Protein AF-A0A538HBT7-F1 (afdb_monomer)

Secondary structure (DSSP, 8-state):
-EEEEE-SSEEEEEEE-SS-EEEEEEEPTT-S---S---------------------S----------------------S--S----S-SHHHHHHHHHHHHHHHTTS--S--HHHHHHHHHTHHHHHHHHHHHHHT-PPPEEE-S---GGGEEEETTEEEE--GGG-EEE-TTTTHHHHHHHHHHTT--HHHHHHHHHHTTTTTS-HHHHHHHHHHHHHHHHHHHHHHHHHHHHHS-HHHHHHHHTHHHHHHHHHHHHHHH-

Mean predicted aligned error: 13.1 Å

pLDDT: mean 71.71, std 25.52, range [21.47, 97.94]

Foldseek 3Di:
DDFPDDDQQWTWDWDDDPVATFIFIDGDPQSADDDPDPDDDDPPDGDRPPDGDDDDDPDDDDDDDDDDQDDDDDDPDPDDDPDDDPDDPDCVVVVVVVVVVLVVVLLVDDLVDDPVLSVLLVVLVVLLVVLVVVLVVLVAAWDWAQLQPACVQWDDDPNDIDGDDSRLIDTGGLLLNVQRVQVNCVVVVHDSVSVLVSSCVVVCVPDNPVSVVVSNLSSNLNSLVVSLSSLVSNLVSGDPVNCVVVSVVNNVSSVVSSVSSVVD

Structure (mmCIF, N/CA/C/O backbone):
data_AF-A0A538HBT7-F1
#
_entry.id   AF-A0A538HBT7-F1
#
loop_
_atom_site.group_PDB
_atom_site.id
_atom_site.type_symbol
_atom_site.label_atom_id
_atom_site.label_alt_id
_atom_site.label_comp_id
_atom_site.label_asym_id
_atom_site.label_entity_id
_atom_site.label_seq_id
_atom_site.pdbx_PDB_ins_code
_atom_site.Cartn_x
_atom_site.Cartn_y
_atom_site.Cartn_z
_atom_site.occupancy
_atom_site.B_iso_or_equiv
_atom_site.auth_seq_id
_atom_site.auth_comp_id
_atom_site.auth_asym_id
_atom_site.auth_atom_id
_atom_site.pdbx_PDB_model_num
ATOM 1 N N . MET A 1 1 ? -32.073 -13.086 -11.370 1.00 80.69 1 MET A N 1
ATOM 2 C CA . MET A 1 1 ? -30.637 -12.840 -11.099 1.00 80.69 1 MET A CA 1
ATOM 3 C C . MET A 1 1 ? -30.079 -12.014 -12.245 1.00 80.69 1 MET A C 1
ATOM 5 O O . MET A 1 1 ? -30.335 -12.369 -13.385 1.00 80.69 1 MET A O 1
ATOM 9 N N . GLU A 1 2 ? -29.362 -10.933 -11.954 1.00 88.56 2 GLU A N 1
ATOM 10 C CA . GLU A 1 2 ? -28.861 -9.959 -12.937 1.00 88.56 2 GLU A CA 1
ATOM 11 C C . GLU A 1 2 ? -27.346 -9.770 -12.780 1.00 88.56 2 GLU A C 1
ATOM 13 O O . GLU A 1 2 ? -26.840 -9.758 -11.657 1.00 88.56 2 GLU A O 1
ATOM 18 N N . VAL A 1 3 ? -26.612 -9.600 -13.883 1.00 86.44 3 VAL A N 1
ATOM 19 C CA . VAL A 1 3 ? -25.198 -9.199 -13.842 1.00 86.44 3 VAL A CA 1
ATOM 20 C C . VAL A 1 3 ? -25.118 -7.678 -13.752 1.00 86.44 3 VAL A C 1
ATOM 22 O O . VAL A 1 3 ? -25.415 -6.991 -14.719 1.00 86.44 3 VAL A O 1
ATOM 25 N N . VAL A 1 4 ? -24.686 -7.153 -12.605 1.00 85.44 4 VAL A N 1
ATOM 26 C CA . VAL A 1 4 ? -24.583 -5.695 -12.375 1.00 85.44 4 VAL A CA 1
ATOM 27 C C . VAL A 1 4 ? -23.159 -5.163 -12.533 1.00 85.44 4 VAL A C 1
ATOM 29 O O . VAL A 1 4 ? -22.942 -3.959 -12.643 1.00 85.44 4 VAL A O 1
ATOM 32 N N . HIS A 1 5 ? -22.171 -6.057 -12.531 1.00 79.62 5 HIS A N 1
ATOM 33 C CA . HIS A 1 5 ? -20.781 -5.726 -12.816 1.00 79.62 5 HIS A CA 1
ATOM 34 C C . HIS A 1 5 ? -20.105 -6.929 -13.466 1.00 79.62 5 HIS A C 1
ATOM 36 O O . HIS A 1 5 ? -20.145 -8.024 -12.905 1.00 79.62 5 HIS A O 1
ATOM 42 N N . ASP A 1 6 ? -19.462 -6.739 -14.614 1.00 82.56 6 ASP A N 1
ATOM 43 C CA . ASP A 1 6 ? -18.668 -7.781 -15.263 1.00 82.56 6 ASP A CA 1
ATOM 44 C C . ASP A 1 6 ? -17.280 -7.231 -15.575 1.00 82.56 6 ASP A C 1
ATOM 46 O O . ASP A 1 6 ? -17.121 -6.229 -16.273 1.00 82.56 6 ASP A O 1
ATOM 50 N N . ARG A 1 7 ? -16.270 -7.868 -14.990 1.00 78.19 7 ARG A N 1
ATOM 51 C CA . ARG A 1 7 ? -14.858 -7.568 -15.190 1.00 78.19 7 ARG A CA 1
ATOM 52 C C . ARG A 1 7 ? -14.133 -8.826 -15.654 1.00 78.19 7 ARG A C 1
ATOM 54 O O . ARG A 1 7 ? -14.558 -9.944 -15.344 1.00 78.19 7 ARG A O 1
ATOM 61 N N . PRO A 1 8 ? -12.977 -8.663 -16.306 1.00 71.44 8 PRO A N 1
ATOM 62 C CA . PRO A 1 8 ? -12.169 -9.792 -16.753 1.00 71.44 8 PRO A CA 1
ATOM 63 C C . PRO A 1 8 ? -11.734 -10.747 -15.627 1.00 71.44 8 PRO A C 1
ATOM 65 O O . PRO A 1 8 ? -11.550 -11.932 -15.877 1.00 71.44 8 PRO A O 1
ATOM 68 N N . TRP A 1 9 ? -11.630 -10.274 -14.379 1.00 70.81 9 TRP A N 1
ATOM 69 C CA . TRP A 1 9 ? -11.251 -11.081 -13.205 1.00 70.81 9 TRP A CA 1
ATOM 70 C C . TRP A 1 9 ? -12.415 -11.427 -12.263 1.00 70.81 9 TRP A C 1
ATOM 72 O O . TRP A 1 9 ? -12.276 -12.309 -11.411 1.00 70.81 9 TRP A O 1
ATOM 82 N N . SER A 1 10 ? -13.571 -10.763 -12.372 1.00 76.12 10 SER A N 1
ATOM 83 C CA . SER A 1 10 ? -14.698 -11.004 -11.461 1.00 76.12 10 SER A CA 1
ATOM 84 C C . SER A 1 10 ? -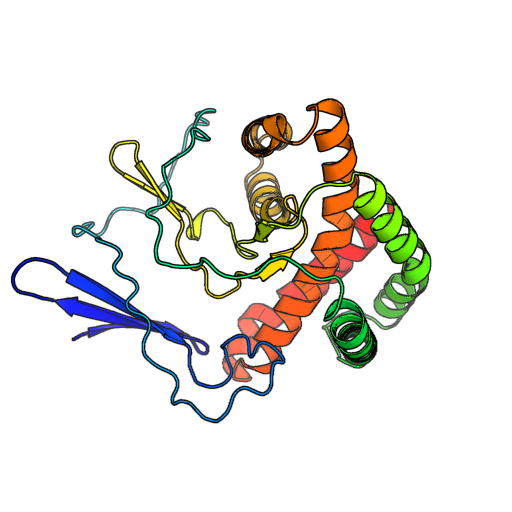16.041 -10.563 -12.028 1.00 76.12 10 SER A C 1
ATOM 86 O O . SER A 1 10 ? -16.110 -9.675 -12.869 1.00 76.12 10 SER A O 1
ATOM 88 N N . ARG A 1 11 ? -17.122 -11.152 -11.523 1.00 82.25 11 ARG A N 1
ATOM 89 C CA . ARG A 1 11 ? -18.495 -10.760 -11.841 1.00 82.25 11 ARG A CA 1
ATOM 90 C C . ARG A 1 11 ? -19.272 -10.520 -10.556 1.00 82.25 11 ARG A C 1
ATOM 92 O O . ARG A 1 11 ? -19.123 -11.285 -9.605 1.00 82.25 11 ARG A O 1
ATOM 99 N N . VAL A 1 12 ? -20.111 -9.490 -10.530 1.00 80.00 12 VAL A N 1
ATOM 100 C CA . VAL A 1 12 ? -21.065 -9.238 -9.446 1.00 80.00 12 VAL A CA 1
ATOM 101 C C . VAL A 1 12 ? -22.474 -9.491 -9.957 1.00 80.00 12 VAL A C 1
ATOM 103 O O . VAL A 1 12 ? -22.914 -8.905 -10.947 1.00 80.00 12 VAL A O 1
ATOM 106 N N . LEU A 1 13 ? -23.169 -10.377 -9.257 1.00 80.56 13 LEU A N 1
ATOM 107 C CA . LEU A 1 13 ? -24.548 -10.754 -9.511 1.00 80.56 13 LEU A CA 1
ATOM 108 C C . LEU A 1 13 ? -25.437 -10.092 -8.465 1.00 80.56 13 LEU A C 1
ATOM 110 O O . LEU A 1 13 ? -25.124 -10.168 -7.279 1.00 80.56 13 LEU A O 1
ATOM 114 N N . ARG A 1 14 ? -26.547 -9.494 -8.892 1.00 82.62 14 ARG A N 1
ATOM 115 C CA . ARG A 1 14 ? -27.654 -9.117 -8.013 1.00 82.62 14 ARG A CA 1
ATOM 116 C C . ARG A 1 14 ? -28.711 -10.215 -8.041 1.00 82.62 14 ARG A C 1
ATOM 118 O O . ARG A 1 14 ? -29.177 -10.631 -9.106 1.00 82.62 14 ARG A O 1
ATOM 125 N N . ILE A 1 15 ? -29.093 -10.685 -6.867 1.00 86.19 15 ILE A N 1
ATOM 126 C CA . ILE A 1 15 ? -30.138 -11.675 -6.648 1.00 86.19 15 ILE A CA 1
ATOM 127 C C . ILE A 1 15 ? -31.202 -10.992 -5.801 1.00 86.19 15 ILE A C 1
ATOM 129 O O . ILE A 1 15 ? -31.028 -10.832 -4.597 1.00 86.19 15 ILE A O 1
ATOM 133 N N . SER A 1 16 ? -32.284 -10.567 -6.442 1.00 86.75 16 SER A N 1
ATOM 134 C CA . SER A 1 16 ? -33.442 -10.026 -5.739 1.00 86.75 16 SER A CA 1
ATOM 135 C C . SER A 1 16 ? -34.175 -11.156 -5.023 1.00 86.75 16 SER A C 1
ATOM 137 O O . SER A 1 16 ? -34.472 -12.188 -5.628 1.00 86.75 16 SER A O 1
ATOM 139 N N . THR A 1 17 ? -34.416 -10.971 -3.730 1.00 85.00 17 THR A N 1
ATOM 140 C CA . THR A 1 17 ? -35.221 -11.858 -2.883 1.00 85.00 17 THR A CA 1
ATOM 141 C C . THR A 1 17 ? -36.482 -11.118 -2.435 1.00 85.00 17 THR A C 1
ATOM 143 O O . THR A 1 17 ? -36.624 -9.928 -2.708 1.00 85.00 17 THR A O 1
ATOM 146 N N . ALA A 1 18 ? -37.401 -11.803 -1.749 1.00 82.50 18 ALA A N 1
ATOM 147 C CA . ALA A 1 18 ? -38.616 -11.172 -1.228 1.00 82.50 18 ALA A CA 1
ATOM 148 C C . ALA A 1 18 ? -38.330 -10.068 -0.188 1.00 82.50 18 ALA A C 1
ATOM 150 O O . ALA A 1 18 ? -39.127 -9.148 -0.044 1.00 82.50 18 ALA A O 1
ATOM 151 N N . GLU A 1 19 ? -37.200 -10.151 0.522 1.00 82.44 19 GLU A N 1
ATOM 152 C CA . GLU A 1 19 ? -36.849 -9.218 1.601 1.00 82.44 19 GLU A CA 1
ATOM 153 C C . GLU A 1 19 ? -35.811 -8.172 1.175 1.00 82.44 19 GLU A C 1
ATOM 155 O O . GLU A 1 19 ? -35.878 -7.017 1.593 1.00 82.44 19 GLU A O 1
ATOM 160 N N . GLU A 1 20 ? -34.823 -8.569 0.366 1.00 77.38 20 GLU A N 1
ATOM 161 C CA . GLU A 1 20 ? -33.731 -7.686 -0.049 1.00 77.38 20 GLU A CA 1
ATOM 162 C C . GLU A 1 20 ? -33.022 -8.127 -1.339 1.00 77.38 20 GLU A C 1
ATOM 164 O O . GLU A 1 20 ? -33.138 -9.264 -1.800 1.00 77.38 20 GLU A O 1
ATOM 169 N N . ASP A 1 21 ? -32.223 -7.224 -1.904 1.00 73.69 21 ASP A N 1
ATOM 170 C CA . ASP A 1 21 ? -31.259 -7.560 -2.948 1.00 73.69 21 ASP A CA 1
ATOM 171 C C . ASP A 1 21 ? -29.966 -8.105 -2.318 1.00 73.69 21 ASP A C 1
ATOM 173 O O . ASP A 1 21 ? -29.269 -7.414 -1.568 1.00 73.69 21 ASP A O 1
ATOM 177 N N . LEU A 1 22 ? -29.598 -9.335 -2.675 1.00 76.75 22 LEU A N 1
ATOM 178 C CA . LEU A 1 22 ? -28.304 -9.930 -2.351 1.00 76.75 22 LEU A CA 1
ATOM 179 C C . LEU A 1 22 ? -27.316 -9.705 -3.494 1.00 76.75 22 LEU A C 1
ATOM 181 O O . LEU A 1 22 ? -27.665 -9.816 -4.668 1.00 76.75 22 LEU A O 1
ATOM 185 N N . TYR A 1 23 ? -26.054 -9.447 -3.155 1.00 73.69 23 TYR A N 1
ATOM 186 C CA . TYR A 1 23 ? -24.988 -9.270 -4.138 1.00 73.69 23 TYR A CA 1
ATOM 187 C C . TYR A 1 23 ? -23.911 -10.336 -3.955 1.00 73.69 23 TYR A C 1
ATOM 189 O O . TYR A 1 23 ? -23.294 -10.436 -2.896 1.00 73.69 23 TYR A O 1
ATOM 197 N N . LEU A 1 24 ? -23.654 -11.119 -5.001 1.00 76.75 24 LEU A N 1
ATOM 198 C CA . LEU A 1 24 ? -22.617 -12.146 -5.010 1.00 76.75 24 LEU A CA 1
ATOM 199 C C . LEU A 1 24 ? -21.483 -11.726 -5.945 1.00 76.75 24 LEU A C 1
ATOM 201 O O . LEU A 1 24 ? -21.700 -11.579 -7.146 1.00 76.75 24 LEU A O 1
ATOM 205 N N . LYS A 1 25 ? -20.265 -11.586 -5.413 1.00 76.25 25 LYS A N 1
ATOM 206 C CA . LYS A 1 25 ? -19.051 -11.445 -6.226 1.00 76.25 25 LYS A CA 1
ATOM 207 C C . LYS A 1 25 ? -18.442 -12.825 -6.464 1.00 76.25 25 LYS A C 1
ATOM 209 O O . LYS A 1 25 ? -18.043 -13.500 -5.519 1.00 76.25 25 LYS A O 1
ATOM 214 N N . ALA A 1 26 ? -18.353 -13.231 -7.722 1.00 75.00 26 ALA A N 1
ATOM 215 C CA . ALA A 1 26 ? -17.664 -14.440 -8.145 1.00 75.00 26 ALA A CA 1
ATOM 216 C C . ALA A 1 26 ? -16.336 -14.064 -8.810 1.00 75.00 26 ALA A C 1
ATOM 218 O O . ALA A 1 26 ? -16.313 -13.321 -9.793 1.00 75.00 26 ALA A O 1
ATOM 219 N N . MET A 1 27 ? -15.228 -14.587 -8.283 1.00 73.19 27 MET A N 1
ATOM 220 C CA . MET A 1 27 ? -13.928 -14.498 -8.950 1.00 73.19 27 MET A CA 1
ATOM 221 C C . MET A 1 27 ? -13.890 -15.510 -10.093 1.00 73.19 27 MET A C 1
ATOM 223 O O . MET A 1 27 ? -14.284 -16.665 -9.909 1.00 73.19 27 MET A O 1
ATOM 227 N N . ARG A 1 28 ? -13.416 -15.097 -11.271 1.00 71.19 28 ARG A N 1
ATOM 228 C CA . ARG A 1 28 ? -13.208 -16.039 -12.377 1.00 71.19 28 ARG A CA 1
ATOM 229 C C . ARG A 1 28 ? -12.058 -16.993 -12.028 1.00 71.19 28 ARG A C 1
ATOM 231 O O . ARG A 1 28 ? -11.156 -16.646 -11.260 1.00 71.19 28 ARG A O 1
ATOM 238 N N . ALA A 1 29 ? -12.117 -18.227 -12.533 1.00 57.59 29 ALA A N 1
ATOM 239 C CA . ALA A 1 29 ? -11.121 -19.253 -12.226 1.00 57.59 29 ALA A CA 1
ATOM 2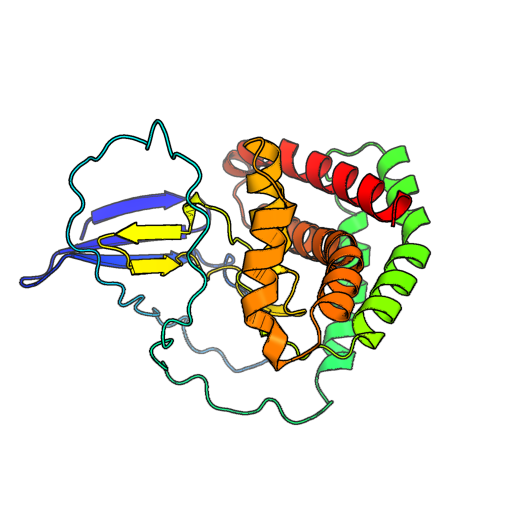40 C C . ALA A 1 29 ? -9.703 -18.747 -12.557 1.00 57.59 29 ALA A C 1
ATOM 242 O O . ALA A 1 29 ? -9.462 -18.272 -13.658 1.00 57.59 29 ALA A O 1
ATOM 243 N N . GLY A 1 30 ? -8.783 -18.828 -11.589 1.00 53.62 30 GLY A N 1
ATOM 244 C CA . GLY A 1 30 ? -7.414 -18.303 -11.713 1.00 53.62 30 GLY A CA 1
ATOM 245 C C . GLY A 1 30 ? -7.176 -16.979 -10.979 1.00 53.62 30 GLY A C 1
ATOM 246 O O . GLY A 1 30 ? -6.106 -16.810 -10.414 1.00 53.62 30 GLY A O 1
ATOM 247 N N . ALA A 1 31 ? -8.189 -16.116 -10.840 1.00 48.62 31 ALA A N 1
ATOM 248 C CA . ALA A 1 31 ? -8.054 -14.806 -10.186 1.00 48.62 31 ALA A CA 1
ATOM 249 C C . ALA A 1 31 ? -8.047 -14.853 -8.640 1.00 48.62 31 ALA A C 1
ATOM 251 O O . ALA A 1 31 ? -7.918 -13.824 -7.984 1.00 48.62 31 ALA A O 1
ATOM 252 N N . GLY A 1 32 ? -8.229 -16.033 -8.035 1.00 46.19 32 GLY A N 1
ATOM 253 C CA . GLY A 1 32 ? -8.211 -16.215 -6.581 1.00 46.19 32 GLY A CA 1
ATOM 254 C C . GLY A 1 32 ? -6.828 -16.596 -6.046 1.00 46.19 32 GLY A C 1
ATOM 255 O O . GLY A 1 32 ? -6.148 -17.451 -6.617 1.00 46.19 32 GLY A O 1
ATOM 256 N N . LEU A 1 33 ? -6.444 -16.034 -4.895 1.00 39.06 33 LEU A N 1
ATOM 257 C CA . LEU A 1 33 ? -5.250 -16.428 -4.140 1.00 39.06 33 LEU A CA 1
ATOM 258 C C . LEU A 1 33 ? -5.292 -17.931 -3.799 1.00 39.06 33 LEU A C 1
ATOM 260 O O . LEU A 1 33 ? -5.960 -18.361 -2.857 1.00 39.06 33 LEU A O 1
ATOM 264 N N . ARG A 1 34 ? -4.530 -18.762 -4.523 1.00 36.88 34 ARG A N 1
ATOM 265 C CA . ARG A 1 34 ? -4.214 -20.121 -4.062 1.00 36.88 34 ARG A CA 1
ATOM 266 C C . ARG A 1 34 ? -3.157 -20.015 -2.967 1.00 36.88 34 ARG A C 1
ATOM 268 O O . ARG A 1 34 ? -1.965 -19.895 -3.244 1.00 36.88 34 ARG A O 1
ATOM 275 N N . GLY A 1 35 ? -3.592 -20.063 -1.710 1.00 29.67 35 GLY A N 1
ATOM 276 C CA . GLY A 1 35 ? -2.690 -20.316 -0.590 1.00 29.67 35 GLY A CA 1
ATOM 277 C C . GLY A 1 35 ? -1.932 -21.620 -0.846 1.00 29.67 35 GLY A C 1
ATOM 278 O O . GLY A 1 35 ? -2.551 -22.655 -1.084 1.00 29.67 35 GLY A O 1
ATOM 279 N N . GLY A 1 36 ? -0.598 -21.568 -0.840 1.00 25.03 36 GLY A N 1
ATOM 280 C CA . GLY A 1 36 ? 0.304 -22.694 -1.110 1.00 25.03 36 GLY A CA 1
ATOM 281 C C . GLY A 1 36 ? 0.312 -23.771 -0.019 1.00 25.03 36 GLY A C 1
ATOM 282 O O . GLY A 1 36 ? 1.373 -24.164 0.452 1.00 25.03 36 GLY A O 1
ATOM 283 N N . GLY A 1 37 ? -0.859 -24.241 0.399 1.00 25.44 37 GLY A N 1
ATOM 284 C CA . GLY A 1 37 ? -1.027 -25.485 1.130 1.00 25.44 37 GLY A CA 1
ATOM 285 C C . GLY A 1 37 ? -1.691 -26.490 0.203 1.00 25.44 37 GLY A C 1
ATOM 286 O O . GLY A 1 37 ? -2.815 -26.263 -0.240 1.00 25.44 37 GLY A O 1
ATOM 287 N N . ARG A 1 38 ? -1.025 -27.615 -0.084 1.00 31.61 38 ARG A N 1
ATOM 288 C CA . ARG A 1 38 ? -1.707 -28.796 -0.626 1.00 31.61 38 ARG A CA 1
ATOM 289 C C . ARG A 1 38 ? -2.772 -29.220 0.393 1.00 31.61 38 ARG A C 1
ATOM 291 O O . ARG A 1 38 ? -2.487 -29.947 1.336 1.00 31.61 38 ARG A O 1
ATOM 298 N N . ARG A 1 39 ? -4.000 -28.741 0.222 1.00 34.69 39 ARG A N 1
ATOM 299 C CA . ARG A 1 39 ? -5.208 -29.388 0.732 1.00 34.69 39 ARG A CA 1
ATOM 300 C C . ARG A 1 39 ? -5.991 -29.845 -0.485 1.00 34.69 39 ARG A C 1
ATOM 302 O O . ARG A 1 39 ? -6.133 -29.089 -1.443 1.00 34.69 39 ARG A O 1
ATOM 309 N N . GLY A 1 40 ? -6.373 -31.120 -0.458 1.00 28.05 40 GLY A N 1
ATOM 310 C CA . GLY A 1 40 ? -6.958 -31.848 -1.577 1.00 28.05 40 GLY A CA 1
ATOM 311 C C . GLY A 1 40 ? -8.081 -31.088 -2.270 1.00 28.05 40 GLY A C 1
ATOM 312 O O . GLY A 1 40 ? -8.746 -30.249 -1.662 1.00 28.05 40 GLY A O 1
ATOM 313 N N . ARG A 1 41 ? -8.260 -31.406 -3.556 1.00 30.91 41 ARG A N 1
ATOM 314 C CA . ARG A 1 41 ? -9.333 -30.921 -4.429 1.00 30.91 41 ARG A CA 1
ATOM 315 C C . ARG A 1 41 ? -10.668 -30.893 -3.670 1.00 30.91 41 ARG A C 1
ATOM 317 O O . ARG A 1 41 ? -11.373 -31.890 -3.598 1.00 30.91 41 ARG A O 1
ATOM 324 N N . ARG A 1 42 ? -11.028 -29.739 -3.116 1.00 31.09 42 ARG A N 1
ATOM 325 C CA . ARG A 1 42 ? -12.406 -29.399 -2.772 1.00 31.09 42 ARG A CA 1
ATOM 326 C C . ARG A 1 42 ? -12.812 -28.316 -3.754 1.00 31.09 42 ARG A C 1
ATOM 328 O O . ARG A 1 42 ? -12.071 -27.353 -3.948 1.00 31.09 42 ARG A O 1
ATOM 335 N N . ARG A 1 43 ? -13.934 -28.551 -4.440 1.00 28.33 43 ARG A N 1
ATOM 336 C CA . ARG A 1 43 ? -14.558 -27.607 -5.372 1.00 28.33 43 ARG A CA 1
ATOM 337 C C . ARG A 1 43 ? -14.555 -26.212 -4.743 1.00 28.33 43 ARG A C 1
ATOM 339 O O . ARG A 1 43 ? -14.813 -26.093 -3.546 1.00 28.33 43 ARG A O 1
ATOM 346 N N . ALA A 1 44 ? -14.234 -25.190 -5.536 1.00 31.83 44 ALA A N 1
ATOM 347 C CA . ALA A 1 44 ? -14.343 -23.797 -5.125 1.00 31.83 44 ALA A CA 1
ATOM 348 C C . ALA A 1 44 ? -15.790 -23.539 -4.675 1.00 31.83 44 ALA A C 1
ATOM 350 O O . ALA A 1 44 ? -16.694 -23.445 -5.499 1.00 31.83 44 ALA A O 1
ATOM 351 N N . GLY A 1 45 ? -16.021 -23.541 -3.364 1.00 26.62 45 GLY A N 1
ATOM 352 C CA . GLY A 1 45 ? -17.320 -23.236 -2.784 1.00 26.62 45 GLY A CA 1
ATOM 353 C C . GLY A 1 45 ? -17.566 -21.736 -2.872 1.00 26.62 45 GLY A C 1
ATOM 354 O O . GLY A 1 45 ? -16.689 -20.949 -2.518 1.00 26.62 45 GLY A O 1
ATOM 355 N N . MET A 1 46 ? -18.749 -21.355 -3.353 1.00 29.36 46 MET A N 1
ATOM 356 C CA . MET A 1 46 ? -19.260 -19.985 -3.299 1.00 29.36 46 MET A CA 1
ATOM 357 C C . MET A 1 46 ? -19.195 -19.476 -1.856 1.00 29.36 46 MET A C 1
ATOM 359 O O . MET A 1 46 ? -19.790 -20.072 -0.961 1.00 29.36 46 MET A O 1
ATOM 363 N N . ALA A 1 47 ? -18.478 -18.378 -1.626 1.00 30.44 47 ALA A N 1
ATOM 364 C CA . ALA A 1 47 ? -18.558 -17.657 -0.365 1.00 30.44 47 ALA A CA 1
ATOM 365 C C . ALA A 1 47 ? -19.698 -16.631 -0.481 1.00 30.44 47 ALA A C 1
ATOM 367 O O . ALA A 1 47 ? -19.597 -15.723 -1.311 1.00 30.44 47 ALA A O 1
ATOM 368 N N . PRO A 1 48 ? -20.788 -16.743 0.298 1.00 25.38 48 PRO A N 1
ATOM 369 C CA . PRO A 1 48 ? -21.785 -15.689 0.352 1.00 25.38 48 PRO A CA 1
ATOM 370 C C . PRO A 1 48 ? -21.152 -14.462 1.014 1.00 25.38 48 PRO A C 1
ATOM 372 O O . PRO A 1 48 ? -20.837 -14.469 2.204 1.00 25.38 48 PRO A O 1
ATOM 375 N N . ALA A 1 49 ? -20.967 -13.389 0.249 1.00 36.00 49 ALA A N 1
ATOM 376 C CA . ALA A 1 49 ? -20.786 -12.068 0.827 1.00 36.00 49 ALA A CA 1
ATOM 377 C C . ALA A 1 49 ? -22.171 -11.585 1.280 1.00 36.00 49 ALA A C 1
ATOM 379 O O . ALA A 1 49 ? -22.881 -10.920 0.534 1.00 36.00 49 ALA A O 1
ATOM 380 N N . ALA A 1 50 ? -22.593 -11.964 2.489 1.00 27.34 50 ALA A N 1
ATOM 381 C CA . ALA A 1 50 ? -23.801 -11.420 3.106 1.00 27.34 50 ALA A CA 1
ATOM 382 C C . ALA A 1 50 ? -23.541 -9.960 3.523 1.00 27.34 50 ALA A C 1
ATOM 384 O O . ALA A 1 50 ? -23.277 -9.653 4.684 1.00 27.34 50 ALA A O 1
ATOM 385 N N . GLY A 1 51 ? -23.534 -9.062 2.542 1.00 33.09 51 GLY A N 1
ATOM 386 C CA . GLY A 1 51 ? -23.542 -7.623 2.743 1.00 33.09 51 GLY A CA 1
ATOM 387 C C . GLY A 1 51 ? -24.917 -7.092 2.375 1.00 33.09 51 GLY A C 1
ATOM 388 O O . GLY A 1 51 ? -25.264 -7.077 1.198 1.00 33.09 51 GLY A O 1
ATOM 389 N N . ARG A 1 52 ? -25.686 -6.638 3.370 1.00 28.00 52 ARG A N 1
ATOM 390 C CA . ARG A 1 52 ? -26.925 -5.895 3.128 1.00 28.00 52 ARG A CA 1
ATOM 391 C C . ARG A 1 52 ? -26.582 -4.610 2.381 1.00 28.00 52 ARG A C 1
ATOM 393 O O . ARG A 1 52 ? -25.978 -3.705 2.957 1.00 28.00 52 ARG A O 1
ATOM 400 N N . ARG A 1 53 ? -26.967 -4.510 1.111 1.00 35.66 53 ARG A N 1
ATOM 401 C CA . ARG A 1 53 ? -27.147 -3.218 0.445 1.00 35.66 53 ARG A CA 1
ATOM 402 C C . ARG A 1 53 ? -28.640 -2.983 0.359 1.00 35.66 53 ARG A C 1
ATOM 404 O O . ARG A 1 53 ? -29.311 -3.542 -0.493 1.00 35.66 53 ARG A O 1
ATOM 411 N N . HIS A 1 54 ? -29.155 -2.146 1.250 1.00 30.00 54 HIS A N 1
ATOM 412 C CA . HIS A 1 54 ? -30.452 -1.529 1.012 1.00 30.00 54 HIS A CA 1
ATOM 413 C C . HIS A 1 54 ? -30.246 -0.552 -0.143 1.00 30.00 54 HIS A C 1
ATOM 415 O O . HIS A 1 54 ? -29.381 0.327 -0.054 1.00 30.00 54 HIS A O 1
ATOM 421 N N . SER A 1 55 ? -30.963 -0.812 -1.234 1.00 25.41 55 SER A N 1
ATOM 422 C CA . SER A 1 55 ? -31.092 -0.019 -2.456 1.00 25.41 55 SER A CA 1
ATOM 423 C C . SER A 1 55 ? -30.595 1.422 -2.292 1.00 25.41 55 SER A C 1
ATOM 425 O O . SER A 1 55 ? -31.164 2.228 -1.557 1.00 25.41 55 SER A O 1
ATOM 427 N N . ALA A 1 56 ? -29.489 1.744 -2.964 1.00 26.88 56 ALA A N 1
ATOM 428 C CA . ALA A 1 56 ? -29.140 3.130 -3.235 1.00 26.88 56 ALA A CA 1
ATOM 429 C C . ALA A 1 56 ? -29.790 3.483 -4.581 1.00 26.88 56 ALA A C 1
ATOM 431 O O . ALA A 1 56 ? -29.502 2.796 -5.568 1.00 26.88 56 ALA A O 1
ATOM 432 N N . PRO A 1 57 ? -30.658 4.508 -4.661 1.00 26.00 57 PRO A N 1
ATOM 433 C CA . PRO A 1 57 ? -31.057 5.037 -5.956 1.00 26.00 57 PRO A CA 1
ATOM 434 C C . PRO A 1 57 ? -29.803 5.577 -6.650 1.00 26.00 57 PRO A C 1
ATOM 436 O O . PRO A 1 57 ? -28.812 5.885 -5.985 1.00 26.00 57 PRO A O 1
ATOM 439 N N . ARG A 1 58 ? -29.836 5.674 -7.984 1.00 32.84 58 ARG A N 1
ATOM 440 C CA . ARG A 1 58 ? -28.794 6.305 -8.811 1.00 32.84 58 ARG A CA 1
ATOM 441 C C . ARG A 1 58 ? -28.435 7.683 -8.228 1.00 32.84 58 ARG A C 1
ATOM 443 O O . ARG A 1 58 ? -29.084 8.680 -8.518 1.00 32.84 58 ARG A O 1
ATOM 450 N N . GLY A 1 59 ? -27.434 7.715 -7.356 1.00 25.30 59 GLY A N 1
ATOM 451 C CA . GLY A 1 59 ? -27.010 8.880 -6.594 1.00 25.30 59 GLY A CA 1
ATOM 452 C C . GLY A 1 59 ? -25.685 9.364 -7.147 1.00 25.30 59 GLY A C 1
ATOM 453 O O . GLY A 1 59 ? -24.744 8.586 -7.283 1.00 25.30 59 GLY A O 1
ATOM 454 N N . ARG A 1 60 ? -25.662 10.638 -7.528 1.00 24.81 60 ARG A N 1
ATOM 455 C CA . ARG A 1 60 ? -24.559 11.362 -8.164 1.00 24.81 60 ARG A CA 1
ATOM 456 C C . ARG A 1 60 ? -23.195 10.983 -7.574 1.00 24.81 60 ARG A C 1
ATOM 458 O O . ARG A 1 60 ? -23.050 10.892 -6.356 1.00 24.81 60 ARG A O 1
ATOM 465 N N . ARG A 1 61 ? -22.185 10.840 -8.450 1.00 31.28 61 ARG A N 1
ATOM 466 C CA . ARG A 1 61 ? -20.765 10.939 -8.067 1.00 31.28 61 ARG A CA 1
ATOM 467 C C . ARG A 1 61 ? -20.649 12.120 -7.106 1.00 31.28 61 ARG A C 1
ATOM 469 O O . ARG A 1 61 ? -21.080 13.213 -7.469 1.00 31.28 61 ARG A O 1
ATOM 476 N N . ALA A 1 62 ? -20.150 11.888 -5.896 1.00 31.53 62 ALA A N 1
ATOM 477 C CA . ALA A 1 62 ? -20.014 12.931 -4.893 1.00 31.53 62 ALA A CA 1
ATOM 478 C C . ALA A 1 62 ? -19.014 13.986 -5.391 1.00 31.53 62 ALA A C 1
ATOM 480 O O . ALA A 1 62 ? -17.808 13.881 -5.185 1.00 31.53 62 ALA A O 1
ATOM 481 N N . GLY A 1 63 ? -19.539 14.996 -6.081 1.00 27.48 63 GLY A N 1
ATOM 482 C CA . GLY A 1 63 ? -18.969 16.326 -6.073 1.00 27.48 63 GLY A CA 1
ATOM 483 C C . GLY A 1 63 ? -19.044 16.849 -4.643 1.00 27.48 63 GLY A C 1
ATOM 484 O O . GLY A 1 63 ? -20.087 16.761 -4.001 1.00 27.48 63 GLY A O 1
ATOM 485 N N . HIS A 1 64 ? -17.907 17.350 -4.170 1.00 25.91 64 HIS A N 1
ATOM 486 C CA . HIS A 1 64 ? -17.699 18.024 -2.888 1.00 25.91 64 HIS A CA 1
ATOM 487 C C . HIS A 1 64 ? -17.841 17.149 -1.637 1.00 25.91 64 HIS A C 1
ATOM 489 O O . HIS A 1 64 ? -18.884 17.067 -0.995 1.00 25.91 64 HIS A O 1
ATOM 495 N N . VAL A 1 65 ? -16.704 16.599 -1.207 1.00 28.12 65 VAL A N 1
ATOM 496 C CA . VAL A 1 65 ? -16.506 16.177 0.181 1.00 28.12 65 VAL A CA 1
ATOM 497 C C . VAL A 1 65 ? -15.676 17.258 0.869 1.00 28.12 65 VAL A C 1
ATOM 499 O O . VAL A 1 65 ? -14.483 17.391 0.611 1.00 28.12 65 VAL A O 1
ATOM 502 N N . ARG A 1 66 ? -16.318 18.054 1.734 1.00 21.47 66 ARG A N 1
ATOM 503 C CA . ARG A 1 66 ? -15.605 18.899 2.705 1.00 21.47 66 ARG A CA 1
ATOM 504 C C . ARG A 1 66 ? -14.802 17.992 3.651 1.00 21.47 66 ARG A C 1
ATOM 506 O O . ARG A 1 66 ? -15.338 16.960 4.066 1.00 21.47 66 ARG A O 1
ATOM 513 N N . PRO A 1 67 ? -13.567 18.359 4.032 1.00 27.00 67 PRO A N 1
ATOM 514 C CA . PRO A 1 67 ? -12.745 17.528 4.897 1.00 27.00 67 PRO A CA 1
ATOM 515 C C . PRO A 1 67 ? -13.409 17.455 6.273 1.00 27.00 67 PRO A C 1
ATOM 517 O O . PRO A 1 67 ? -13.518 18.451 6.984 1.00 27.00 67 PRO A O 1
ATOM 520 N N . ARG A 1 68 ? -13.897 16.274 6.656 1.00 28.19 68 ARG A N 1
ATOM 521 C CA . ARG A 1 68 ? -14.293 15.996 8.038 1.00 28.19 68 ARG A CA 1
ATOM 522 C C . ARG A 1 68 ? -13.377 14.918 8.591 1.00 28.19 68 ARG A C 1
ATOM 524 O O . ARG A 1 68 ? -13.591 13.725 8.398 1.00 28.19 68 ARG A O 1
ATOM 531 N N . ALA A 1 69 ? -12.339 15.380 9.281 1.00 30.64 69 ALA A N 1
ATOM 532 C CA . ALA A 1 69 ? -11.520 14.575 10.168 1.00 30.64 69 ALA A CA 1
ATOM 533 C C . ALA A 1 69 ? -12.409 13.993 11.280 1.00 30.64 69 ALA A C 1
ATOM 535 O O . ALA A 1 69 ? -12.787 14.710 12.201 1.00 30.64 69 ALA A O 1
ATOM 536 N N . ARG A 1 70 ? -12.806 12.719 11.144 1.00 31.75 70 ARG A N 1
ATOM 537 C CA . ARG A 1 70 ? -13.191 11.763 12.209 1.00 31.75 70 ARG A CA 1
ATOM 538 C C . ARG A 1 70 ? -13.939 10.583 11.584 1.00 31.75 70 ARG A C 1
ATOM 540 O O . ARG A 1 70 ? -15.122 10.717 11.301 1.00 31.75 70 ARG A O 1
ATOM 547 N N . ALA A 1 71 ? -13.287 9.425 11.449 1.00 32.62 71 ALA A N 1
ATOM 548 C CA . ALA A 1 71 ? -13.960 8.115 11.464 1.00 32.62 71 ALA A CA 1
ATOM 549 C C . ALA A 1 71 ? -12.964 6.937 11.504 1.00 32.62 71 ALA A C 1
ATOM 551 O O . ALA A 1 71 ? -12.947 6.093 10.616 1.00 32.62 71 ALA A O 1
ATOM 552 N N . LEU A 1 72 ? -12.168 6.831 12.570 1.00 30.89 72 LEU A N 1
ATOM 553 C CA . LEU A 1 72 ? -11.651 5.536 13.023 1.00 30.89 72 LEU A CA 1
ATOM 554 C C . LEU A 1 72 ? -12.068 5.352 14.481 1.00 30.89 72 LEU A C 1
ATOM 556 O O . LEU A 1 72 ? -11.336 5.648 15.417 1.00 30.89 72 LEU A O 1
ATOM 560 N N . ARG A 1 73 ? -13.307 4.897 14.679 1.00 27.16 73 ARG A N 1
ATOM 561 C CA . ARG A 1 73 ? -13.716 4.258 15.932 1.00 27.16 73 ARG A CA 1
ATOM 562 C C . ARG A 1 73 ? -14.133 2.832 15.614 1.00 27.16 73 ARG A C 1
ATOM 564 O O . ARG A 1 73 ? -14.877 2.595 14.666 1.00 27.16 73 ARG A O 1
ATOM 571 N N . ARG A 1 74 ? -13.570 1.902 16.392 1.00 30.77 74 ARG A N 1
ATOM 572 C CA . ARG A 1 74 ? -13.714 0.446 16.282 1.00 30.77 74 ARG A CA 1
ATOM 573 C C . ARG A 1 74 ? -15.171 0.057 16.016 1.00 30.77 74 ARG A C 1
ATOM 575 O O . ARG A 1 74 ? -16.000 0.117 16.918 1.00 30.77 74 ARG A O 1
ATOM 582 N N . ALA A 1 75 ? -15.462 -0.399 14.802 1.00 27.44 75 ALA A N 1
ATOM 583 C CA . ALA A 1 75 ? -16.655 -1.193 14.553 1.00 27.44 75 ALA A CA 1
ATOM 584 C C . ALA A 1 75 ? -16.371 -2.634 15.019 1.00 27.44 75 ALA A C 1
ATOM 586 O O . ALA A 1 75 ? -15.310 -3.175 14.688 1.00 27.44 75 ALA A O 1
ATOM 587 N N . PRO A 1 76 ? -17.269 -3.288 15.776 1.00 24.14 76 PRO A N 1
ATOM 588 C CA . PRO A 1 76 ? -17.120 -4.704 16.061 1.00 24.14 76 PRO A CA 1
ATOM 589 C C . PRO A 1 76 ? -17.273 -5.471 14.744 1.00 24.14 76 PRO A C 1
ATOM 591 O O . PRO A 1 76 ? -18.367 -5.571 14.187 1.00 24.14 76 PRO A O 1
ATOM 594 N N . ALA A 1 77 ? -16.165 -6.006 14.229 1.00 30.67 77 ALA A N 1
ATOM 595 C CA . ALA A 1 77 ? -16.200 -6.963 13.135 1.00 30.67 77 ALA A CA 1
ATOM 596 C C . ALA A 1 77 ? -17.110 -8.124 13.560 1.00 30.67 77 ALA A C 1
ATOM 598 O O . ALA A 1 77 ? -16.833 -8.807 14.553 1.00 30.67 77 ALA A O 1
ATOM 599 N N . ARG A 1 78 ? -18.214 -8.342 12.835 1.00 27.28 78 ARG A N 1
ATOM 600 C CA . ARG A 1 78 ? -19.032 -9.545 13.008 1.00 27.28 78 ARG A CA 1
ATOM 601 C C . ARG A 1 78 ? -18.117 -10.740 12.756 1.00 27.28 78 ARG A C 1
ATOM 603 O O . ARG A 1 78 ? -17.648 -10.954 11.642 1.00 27.28 78 ARG A O 1
ATOM 610 N N . ARG A 1 79 ? -17.805 -11.467 13.831 1.00 31.67 79 ARG A N 1
ATOM 611 C CA . ARG A 1 79 ? -16.887 -12.610 13.849 1.00 31.67 79 ARG A CA 1
ATOM 612 C C . ARG A 1 79 ? -17.497 -13.781 13.073 1.00 31.67 79 ARG A C 1
ATOM 614 O O . ARG A 1 79 ? -18.043 -14.706 13.665 1.00 31.67 79 ARG A O 1
ATOM 621 N N . GLY A 1 80 ? -17.376 -13.761 11.748 1.00 30.09 80 GLY A N 1
ATOM 622 C CA . GLY A 1 80 ? -17.405 -14.977 10.938 1.00 30.09 80 GLY A CA 1
ATOM 623 C C . GLY A 1 80 ? -16.193 -15.832 11.310 1.00 30.09 80 GLY A C 1
ATOM 624 O O . GLY A 1 80 ? -15.092 -15.311 11.473 1.00 30.09 80 GLY A O 1
ATOM 625 N N . ARG A 1 81 ? -16.402 -17.127 11.554 1.00 30.58 81 ARG A N 1
ATOM 626 C CA . ARG A 1 81 ? -15.444 -18.058 12.176 1.00 30.58 81 ARG A CA 1
ATOM 627 C C . ARG A 1 81 ? -14.096 -18.147 11.433 1.00 30.58 81 ARG A C 1
ATOM 629 O O . ARG A 1 81 ? -13.872 -19.070 10.665 1.00 30.58 81 ARG A O 1
ATOM 636 N N . ALA A 1 82 ? -13.153 -17.269 11.765 1.00 29.03 82 ALA A N 1
ATOM 637 C CA . ALA A 1 82 ? -11.724 -17.427 11.495 1.00 29.03 82 ALA A CA 1
ATOM 638 C C . ALA A 1 82 ? -10.971 -17.638 12.820 1.00 29.03 82 ALA A C 1
ATOM 640 O O . ALA A 1 82 ? -10.073 -16.892 13.193 1.00 29.03 82 ALA A O 1
ATOM 641 N N . ARG A 1 83 ? -11.376 -18.654 13.590 1.00 29.44 83 ARG A N 1
ATOM 642 C CA . ARG A 1 83 ? -10.557 -19.182 14.687 1.00 29.44 83 ARG A CA 1
ATOM 643 C C . ARG A 1 83 ? -9.964 -20.503 14.231 1.00 29.44 83 ARG A C 1
ATOM 645 O O . ARG A 1 83 ? -10.683 -21.498 14.220 1.00 29.44 83 ARG A O 1
ATOM 652 N N . ARG A 1 84 ? -8.668 -20.506 13.898 1.00 31.31 84 ARG A N 1
ATOM 653 C CA . ARG A 1 84 ? -7.699 -21.536 14.323 1.00 31.31 84 ARG A CA 1
ATOM 654 C C . ARG A 1 84 ? -6.288 -21.252 13.778 1.00 31.31 84 ARG A C 1
ATOM 656 O O . ARG A 1 84 ? -6.051 -21.343 12.582 1.00 31.31 84 ARG A O 1
ATOM 663 N N . ARG A 1 85 ? -5.378 -21.057 14.746 1.00 30.33 85 ARG A N 1
ATOM 664 C CA . ARG A 1 85 ? -3.930 -21.345 14.745 1.00 30.33 85 ARG A CA 1
ATOM 665 C C . ARG A 1 85 ? -3.009 -20.378 13.986 1.00 30.33 85 ARG A C 1
ATOM 667 O O . ARG A 1 85 ? -2.425 -20.731 12.971 1.00 30.33 85 ARG A O 1
ATOM 674 N N . ALA A 1 86 ? -2.777 -19.213 14.591 1.00 30.52 86 ALA A N 1
ATOM 675 C CA . ALA A 1 86 ? -1.479 -18.539 14.536 1.00 30.52 86 ALA A CA 1
ATOM 676 C C . ALA A 1 86 ? -0.667 -18.978 15.769 1.00 30.52 86 ALA A C 1
ATOM 678 O O . ALA A 1 86 ? -0.669 -18.315 16.797 1.00 30.52 86 ALA A O 1
ATOM 679 N N . ALA A 1 87 ? -0.077 -20.168 15.702 1.00 28.58 87 ALA A N 1
ATOM 680 C CA . ALA A 1 87 ? 0.930 -20.629 16.652 1.00 28.58 87 ALA A CA 1
ATOM 681 C C . ALA A 1 87 ? 1.837 -21.611 15.905 1.00 28.58 87 ALA A C 1
ATOM 683 O O . ALA A 1 87 ? 1.352 -22.613 15.377 1.00 28.58 87 ALA A O 1
ATOM 684 N N . GLY A 1 88 ? 3.126 -21.283 15.822 1.00 25.59 88 GLY A N 1
ATOM 685 C CA . GLY A 1 88 ? 4.156 -22.132 15.228 1.00 25.59 88 GLY A CA 1
ATOM 686 C C . GLY A 1 88 ? 4.934 -21.442 14.111 1.00 25.59 88 GLY A C 1
ATOM 687 O O . GLY A 1 88 ? 4.487 -21.376 12.964 1.00 25.59 88 GLY A O 1
ATOM 688 N N . ALA A 1 89 ? 6.139 -20.979 14.442 1.00 36.72 89 ALA A N 1
ATOM 689 C CA . ALA A 1 89 ? 7.198 -20.730 13.476 1.00 36.72 89 ALA A CA 1
ATOM 690 C C . ALA A 1 89 ? 7.494 -22.047 12.726 1.00 36.72 89 ALA A C 1
ATOM 692 O O . ALA A 1 89 ? 8.114 -22.954 13.264 1.00 36.72 89 ALA A O 1
ATOM 693 N N . GLY A 1 90 ? 6.968 -22.197 11.506 1.00 38.56 90 GLY A N 1
ATOM 694 C CA . GLY A 1 90 ? 7.015 -23.475 10.774 1.00 38.56 90 GLY A CA 1
ATOM 695 C C . GLY A 1 90 ? 6.650 -23.437 9.276 1.00 38.56 90 GLY A C 1
ATOM 696 O O . GLY A 1 90 ? 7.117 -24.298 8.537 1.00 38.56 90 GLY A O 1
ATOM 697 N N . PRO A 1 91 ? 5.909 -22.433 8.755 1.00 30.61 91 PRO A N 1
ATOM 698 C CA . PRO A 1 91 ? 5.684 -22.256 7.304 1.00 30.61 91 PRO A CA 1
ATOM 699 C C . PRO A 1 91 ? 6.551 -21.166 6.637 1.00 30.61 91 PRO A C 1
ATOM 701 O O . PRO A 1 91 ? 6.608 -21.075 5.407 1.00 30.61 91 PRO A O 1
ATOM 704 N N . ALA A 1 92 ? 7.230 -20.323 7.424 1.00 33.22 92 ALA A N 1
ATOM 705 C CA . ALA A 1 92 ? 7.883 -19.098 6.946 1.00 33.22 92 ALA A CA 1
ATOM 706 C C . ALA A 1 92 ? 9.037 -19.348 5.953 1.00 33.22 92 ALA A C 1
ATOM 708 O O . ALA A 1 92 ? 9.188 -18.595 4.989 1.00 33.22 92 ALA A O 1
ATOM 709 N N . ARG A 1 93 ? 9.798 -20.442 6.122 1.00 26.33 93 ARG A N 1
ATOM 710 C CA . ARG A 1 93 ? 10.963 -20.769 5.275 1.00 26.33 93 ARG A CA 1
ATOM 711 C C . ARG A 1 93 ? 10.579 -21.251 3.865 1.00 26.33 93 ARG A C 1
ATOM 713 O O . ARG A 1 93 ? 11.213 -20.849 2.894 1.00 26.33 93 ARG A O 1
ATOM 720 N N . ARG A 1 94 ? 9.484 -22.013 3.708 1.00 25.47 94 ARG A N 1
ATOM 721 C CA . ARG A 1 94 ? 8.967 -22.425 2.378 1.00 25.47 94 ARG A CA 1
ATOM 722 C C . ARG A 1 94 ? 8.273 -21.273 1.646 1.00 25.47 94 ARG A C 1
ATOM 724 O O . ARG A 1 94 ? 8.430 -21.130 0.435 1.00 25.47 94 ARG A O 1
ATOM 731 N N . ALA A 1 95 ? 7.579 -20.402 2.383 1.00 33.78 95 ALA A N 1
ATOM 732 C CA . ALA A 1 95 ? 7.053 -19.156 1.832 1.00 33.78 95 ALA A CA 1
ATOM 733 C C . ALA A 1 95 ? 8.182 -18.209 1.381 1.00 33.78 95 ALA A C 1
ATOM 735 O O . ALA A 1 95 ? 8.034 -17.551 0.356 1.00 33.78 95 ALA A O 1
ATOM 736 N N . ALA A 1 96 ? 9.323 -18.177 2.083 1.00 30.80 96 ALA A N 1
ATOM 737 C CA . ALA A 1 96 ? 10.501 -17.393 1.705 1.00 30.80 96 ALA A CA 1
ATOM 738 C C . ALA A 1 96 ? 11.183 -17.895 0.418 1.00 30.80 96 ALA A C 1
ATOM 740 O O . ALA A 1 96 ? 11.460 -17.079 -0.455 1.00 30.80 96 ALA A O 1
ATOM 741 N N . ALA A 1 97 ? 11.373 -19.207 0.234 1.00 26.92 97 ALA A N 1
ATOM 742 C CA . ALA A 1 97 ? 11.935 -19.762 -1.009 1.00 26.92 97 ALA A CA 1
ATOM 743 C C . ALA A 1 97 ? 11.023 -19.513 -2.229 1.00 26.92 97 ALA A C 1
ATOM 745 O O . ALA A 1 97 ? 11.479 -19.0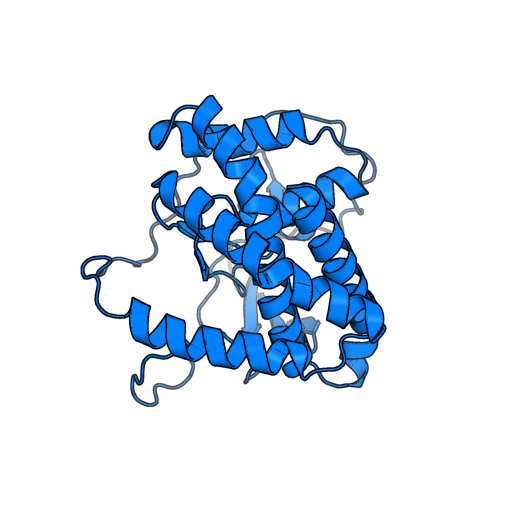32 -3.266 1.00 26.92 97 ALA A O 1
ATOM 746 N N . GLY A 1 98 ? 9.708 -19.723 -2.077 1.00 36.31 98 GLY A N 1
ATOM 747 C CA . GLY A 1 98 ? 8.731 -19.373 -3.113 1.00 36.31 98 GLY A CA 1
ATOM 748 C C . GLY A 1 98 ? 8.610 -17.862 -3.349 1.00 36.31 98 GLY A C 1
ATOM 749 O O . GLY A 1 98 ? 8.233 -17.437 -4.435 1.00 36.31 98 GLY A O 1
ATOM 750 N N . ARG A 1 99 ? 8.916 -17.017 -2.354 1.00 53.12 99 ARG A N 1
ATOM 751 C CA . ARG A 1 99 ? 9.034 -15.558 -2.528 1.00 53.12 99 ARG A CA 1
ATOM 752 C C . ARG A 1 99 ? 10.303 -15.183 -3.297 1.00 53.12 99 ARG A C 1
ATOM 754 O O . ARG A 1 99 ? 10.197 -14.376 -4.206 1.00 53.12 99 ARG A O 1
ATOM 761 N N . ARG A 1 100 ? 11.454 -15.810 -3.020 1.00 56.72 100 ARG A N 1
ATOM 762 C CA . ARG A 1 100 ? 12.715 -15.568 -3.752 1.00 56.72 100 ARG A CA 1
ATOM 763 C C . ARG A 1 100 ? 12.590 -15.888 -5.244 1.00 56.72 100 ARG A C 1
ATOM 765 O O . ARG A 1 100 ? 12.955 -15.055 -6.064 1.00 56.72 100 ARG A O 1
ATOM 772 N N . GLY A 1 101 ? 11.995 -17.034 -5.592 1.00 58.53 101 GLY A N 1
ATOM 773 C CA . GLY A 1 101 ? 11.713 -17.379 -6.993 1.00 58.53 101 GLY A CA 1
ATOM 774 C C . GLY A 1 101 ? 10.763 -16.387 -7.673 1.00 58.53 101 GLY A C 1
ATOM 775 O O . GLY A 1 101 ? 11.008 -15.981 -8.801 1.00 58.53 101 GLY A O 1
ATOM 776 N N . ARG A 1 102 ? 9.726 -15.922 -6.961 1.00 67.31 102 ARG A N 1
ATOM 777 C CA . ARG A 1 102 ? 8.778 -14.915 -7.473 1.00 67.31 102 ARG A CA 1
ATOM 778 C C . ARG A 1 102 ? 9.398 -13.532 -7.661 1.00 67.31 102 ARG A C 1
ATOM 780 O O . ARG A 1 102 ? 9.048 -12.858 -8.615 1.00 67.31 102 ARG A O 1
ATOM 787 N N . VAL A 1 103 ? 10.308 -13.120 -6.780 1.00 69.50 103 VAL A N 1
ATOM 788 C CA . VAL A 1 103 ? 11.037 -11.849 -6.916 1.00 69.50 103 VAL A CA 1
ATOM 789 C C . VAL A 1 103 ? 11.993 -11.899 -8.102 1.00 69.50 103 VAL A C 1
ATOM 791 O O . VAL A 1 103 ? 12.043 -10.949 -8.871 1.00 69.50 103 VAL A O 1
ATOM 794 N N . ARG A 1 104 ? 12.713 -13.011 -8.294 1.00 72.25 104 ARG A N 1
ATOM 795 C CA . ARG A 1 104 ? 13.557 -13.184 -9.482 1.00 72.25 104 ARG A CA 1
ATOM 796 C C . ARG A 1 104 ? 12.718 -13.148 -10.761 1.00 72.25 104 ARG A C 1
ATOM 798 O O . ARG A 1 104 ? 12.992 -12.321 -11.619 1.00 72.25 104 ARG A O 1
ATOM 805 N N . ALA A 1 105 ? 11.671 -13.973 -10.828 1.00 75.75 105 ALA A N 1
ATOM 806 C CA . ALA A 1 105 ? 10.772 -14.021 -11.977 1.00 75.75 105 ALA A CA 1
ATOM 8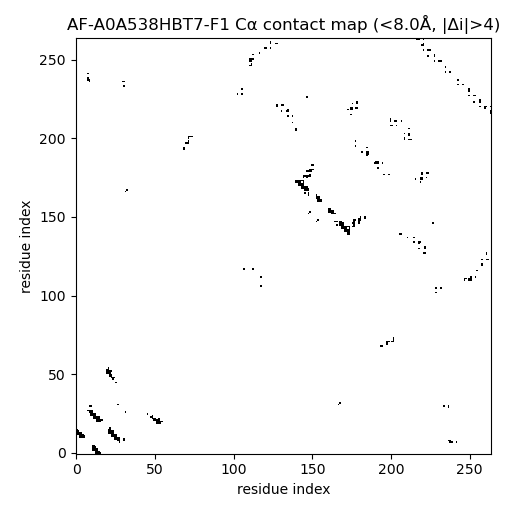07 C C . ALA A 1 105 ? 10.127 -12.659 -12.255 1.00 75.75 105 ALA A C 1
ATOM 809 O O . ALA A 1 105 ? 9.959 -12.294 -13.409 1.00 75.75 105 ALA A O 1
ATOM 810 N N . PHE A 1 106 ? 9.812 -11.866 -11.223 1.00 80.69 106 PHE A N 1
ATOM 811 C CA . PHE A 1 106 ? 9.298 -10.510 -11.407 1.00 80.69 106 PHE A CA 1
ATOM 812 C C . PHE A 1 106 ? 10.222 -9.687 -12.310 1.00 80.69 106 PHE A C 1
ATOM 814 O O . PHE A 1 106 ? 9.749 -9.140 -13.291 1.00 80.69 106 PHE A O 1
ATOM 821 N N . PHE A 1 107 ? 11.532 -9.669 -12.068 1.00 78.56 107 PHE A N 1
ATOM 822 C CA . PHE A 1 107 ? 12.479 -8.903 -12.890 1.00 78.56 107 PHE A CA 1
ATOM 823 C C . PHE A 1 107 ? 12.836 -9.543 -14.243 1.00 78.56 107 PHE A C 1
ATOM 825 O O . PHE A 1 107 ? 13.681 -8.992 -14.948 1.00 78.56 107 PHE A O 1
ATOM 832 N N . GLU A 1 108 ? 12.253 -10.694 -14.580 1.00 79.94 108 GLU A N 1
ATOM 833 C CA . GLU A 1 108 ? 12.346 -11.322 -15.907 1.00 79.94 108 GLU A CA 1
ATOM 834 C C . GLU A 1 108 ? 11.189 -10.877 -16.826 1.00 79.94 108 GLU A C 1
ATOM 836 O O . GLU A 1 108 ? 11.253 -11.097 -18.030 1.00 79.94 108 GLU A O 1
ATOM 841 N N . HIS A 1 109 ? 10.145 -10.238 -16.279 1.00 78.69 109 HIS A N 1
ATOM 842 C CA . HIS A 1 109 ? 9.029 -9.703 -17.062 1.00 78.69 109 HIS A CA 1
ATOM 843 C C . HIS A 1 109 ? 9.322 -8.287 -17.558 1.00 78.69 109 HIS A C 1
ATOM 845 O O . HIS A 1 109 ? 9.910 -7.478 -16.835 1.00 78.69 109 HIS A O 1
ATOM 851 N N . ASP A 1 110 ? 8.807 -7.975 -18.746 1.00 79.38 110 ASP A N 1
ATOM 852 C CA . ASP A 1 110 ? 8.651 -6.598 -19.194 1.00 79.38 110 ASP A CA 1
ATOM 853 C C . ASP A 1 110 ? 7.477 -5.946 -18.442 1.00 79.38 110 ASP A C 1
ATOM 855 O O . ASP A 1 110 ? 6.337 -6.428 -18.467 1.00 79.38 110 ASP A O 1
ATOM 859 N N . HIS A 1 111 ? 7.780 -4.874 -17.712 1.00 84.12 111 HIS A N 1
ATOM 860 C CA . HIS A 1 111 ? 6.803 -4.074 -16.968 1.00 84.12 111 HIS A CA 1
ATOM 861 C C . HIS A 1 111 ? 6.592 -2.691 -17.587 1.00 84.12 111 HIS A C 1
ATOM 863 O O . HIS A 1 111 ? 6.074 -1.811 -16.900 1.00 84.12 111 HIS A O 1
ATOM 869 N N . GLY A 1 112 ? 7.022 -2.473 -18.833 1.00 86.12 112 GLY A N 1
ATOM 870 C CA . GLY A 1 112 ? 6.959 -1.170 -19.496 1.00 86.12 112 GLY A CA 1
ATOM 871 C C . GLY A 1 112 ? 7.910 -0.134 -18.885 1.00 86.12 112 GLY A C 1
ATOM 872 O O . GLY A 1 112 ? 7.613 1.061 -18.903 1.00 86.12 112 GLY A O 1
ATOM 873 N N . VAL A 1 113 ? 9.009 -0.595 -18.279 1.00 87.88 113 VAL A N 1
ATOM 874 C CA . VAL A 1 113 ? 10.094 0.242 -17.743 1.00 87.88 113 VAL A CA 1
ATOM 875 C C . VAL A 1 113 ? 11.371 0.000 -18.538 1.00 87.88 113 VAL A C 1
ATOM 877 O O . VAL A 1 113 ? 11.645 -1.129 -18.942 1.00 87.88 113 VAL A O 1
ATOM 880 N N . GLU A 1 114 ? 12.171 1.046 -18.716 1.00 90.75 114 GLU A N 1
ATOM 881 C CA . GLU A 1 114 ? 13.405 0.968 -19.501 1.00 90.75 114 GLU A CA 1
ATOM 882 C C . GLU A 1 114 ? 14.472 0.090 -18.813 1.00 90.75 114 GLU A C 1
ATOM 884 O O . GLU A 1 114 ? 14.488 -0.015 -17.577 1.00 90.75 114 GLU A O 1
ATOM 889 N N . PRO A 1 115 ? 15.426 -0.501 -19.560 1.00 89.19 115 PRO A N 1
ATOM 890 C CA . PRO A 1 115 ? 16.494 -1.328 -18.986 1.00 89.19 115 PRO A CA 1
ATOM 891 C C . PRO A 1 115 ? 17.263 -0.650 -17.840 1.00 89.19 115 PRO A C 1
ATOM 893 O O . PRO A 1 115 ? 17.553 -1.284 -16.820 1.00 89.19 115 PRO A O 1
ATOM 896 N N . ASP A 1 116 ? 17.515 0.656 -17.951 1.00 91.88 116 ASP A N 1
ATOM 897 C CA . ASP A 1 116 ? 18.176 1.447 -16.909 1.00 91.88 116 ASP A CA 1
ATOM 898 C C . ASP A 1 116 ? 17.317 1.602 -15.643 1.00 91.88 116 ASP A C 1
ATOM 900 O O . ASP A 1 116 ? 17.839 1.641 -14.527 1.00 91.88 116 ASP A O 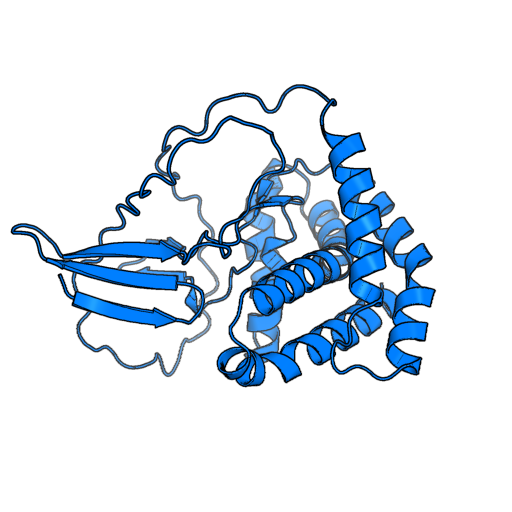1
ATOM 904 N N . GLU A 1 117 ? 15.988 1.667 -15.780 1.00 91.69 117 GLU A N 1
ATOM 905 C CA . GLU A 1 117 ? 15.059 1.682 -14.643 1.00 91.69 117 GLU A CA 1
ATOM 906 C C . GLU A 1 117 ? 15.080 0.337 -13.905 1.00 91.69 117 GLU A C 1
ATOM 908 O O . GLU A 1 117 ? 15.117 0.302 -12.671 1.00 91.69 117 GLU A O 1
ATOM 913 N N . VAL A 1 118 ? 15.135 -0.775 -14.648 1.00 89.38 118 VAL A N 1
ATOM 914 C CA . VAL A 1 118 ? 15.294 -2.121 -14.078 1.00 89.38 118 VAL A CA 1
ATOM 915 C C . VAL A 1 118 ? 16.630 -2.247 -13.347 1.00 89.38 118 VAL A C 1
ATOM 917 O O . VAL A 1 118 ? 16.668 -2.771 -12.229 1.00 89.38 118 VAL A O 1
ATOM 920 N N . ALA A 1 119 ? 17.720 -1.756 -13.941 1.00 89.75 119 ALA A N 1
ATOM 921 C CA . ALA A 1 119 ? 19.043 -1.767 -13.323 1.00 89.75 119 ALA A CA 1
ATOM 922 C C . ALA A 1 119 ? 19.055 -0.983 -11.999 1.00 89.75 119 ALA A C 1
ATOM 924 O O . ALA A 1 119 ? 19.521 -1.508 -10.984 1.00 89.75 119 ALA A O 1
ATOM 925 N N . ARG A 1 120 ? 18.453 0.217 -11.969 1.00 91.44 120 ARG A N 1
ATOM 926 C CA . ARG A 1 120 ? 18.295 1.019 -10.740 1.00 91.44 120 ARG A CA 1
ATOM 927 C C . ARG A 1 120 ? 17.494 0.289 -9.661 1.00 91.44 120 ARG A C 1
ATOM 929 O O . ARG A 1 120 ? 17.927 0.231 -8.513 1.00 91.44 120 ARG A O 1
ATOM 936 N N . LEU A 1 121 ? 16.367 -0.331 -10.015 1.00 90.19 121 LEU A N 1
ATOM 937 C CA . LEU A 1 121 ? 15.567 -1.111 -9.063 1.00 90.19 121 LEU A CA 1
ATOM 938 C C . LEU A 1 121 ? 16.336 -2.308 -8.491 1.00 90.19 121 LEU A C 1
ATOM 940 O O . LEU A 1 121 ? 16.254 -2.577 -7.292 1.00 90.19 121 LEU A O 1
ATOM 944 N N . ARG A 1 122 ? 17.105 -3.020 -9.324 1.00 88.94 122 ARG A N 1
ATOM 945 C CA . ARG A 1 122 ? 17.953 -4.136 -8.874 1.00 88.94 122 ARG A CA 1
ATOM 946 C C . ARG A 1 122 ? 19.061 -3.657 -7.933 1.00 88.94 122 ARG A C 1
ATOM 948 O O . ARG A 1 122 ? 19.320 -4.324 -6.931 1.00 88.94 122 ARG A O 1
ATOM 955 N N . ALA A 1 123 ? 19.663 -2.500 -8.209 1.00 91.50 123 ALA A N 1
ATOM 956 C CA . ALA A 1 123 ? 20.686 -1.897 -7.354 1.00 91.50 123 ALA A CA 1
ATOM 957 C C . ALA A 1 123 ? 20.157 -1.523 -5.955 1.00 91.50 123 ALA A C 1
ATOM 959 O O . ALA A 1 123 ? 20.912 -1.560 -4.990 1.00 91.50 123 ALA A O 1
ATOM 960 N N . LEU A 1 124 ? 18.852 -1.256 -5.813 1.00 91.56 124 LEU A N 1
ATOM 961 C CA . LEU A 1 124 ? 18.195 -0.955 -4.532 1.00 91.56 124 LEU A CA 1
ATOM 962 C C . LEU A 1 124 ? 17.833 -2.207 -3.705 1.00 91.56 124 LEU A C 1
ATOM 964 O O . LEU A 1 124 ? 17.295 -2.090 -2.603 1.00 91.56 124 LEU A O 1
ATOM 968 N N . ALA A 1 125 ? 18.127 -3.421 -4.186 1.00 89.44 125 ALA A N 1
ATOM 969 C CA . ALA A 1 125 ? 17.806 -4.658 -3.471 1.00 89.44 125 ALA A CA 1
ATOM 970 C C . ALA A 1 125 ? 18.482 -4.810 -2.086 1.00 89.44 125 ALA A C 1
ATOM 972 O O . ALA A 1 125 ? 17.841 -5.387 -1.202 1.00 89.44 125 ALA A O 1
ATOM 973 N N . PRO A 1 126 ? 19.737 -4.364 -1.854 1.00 90.50 126 PRO A N 1
ATOM 974 C CA . PRO A 1 126 ? 20.320 -4.307 -0.512 1.00 90.50 126 PRO A CA 1
ATOM 975 C C . PRO A 1 126 ? 19.548 -3.354 0.404 1.00 90.50 126 PRO A C 1
ATOM 977 O O . PRO A 1 126 ? 19.102 -3.783 1.464 1.00 90.50 126 PRO A O 1
ATOM 980 N N . ARG A 1 127 ? 19.250 -2.133 -0.065 1.00 91.88 127 ARG A N 1
ATOM 981 C CA . ARG A 1 127 ? 18.470 -1.147 0.697 1.00 91.88 127 ARG A CA 1
ATOM 982 C C . ARG A 1 127 ? 17.086 -1.669 1.078 1.00 91.88 127 ARG A C 1
ATOM 984 O O . ARG A 1 127 ? 16.649 -1.534 2.213 1.00 91.88 127 ARG A O 1
ATOM 991 N N . TYR A 1 128 ? 16.403 -2.340 0.151 1.00 90.06 128 TYR A N 1
ATOM 992 C CA . TYR A 1 128 ? 15.119 -2.982 0.438 1.00 90.06 128 TYR A CA 1
ATOM 993 C C . TYR A 1 128 ? 15.223 -4.035 1.557 1.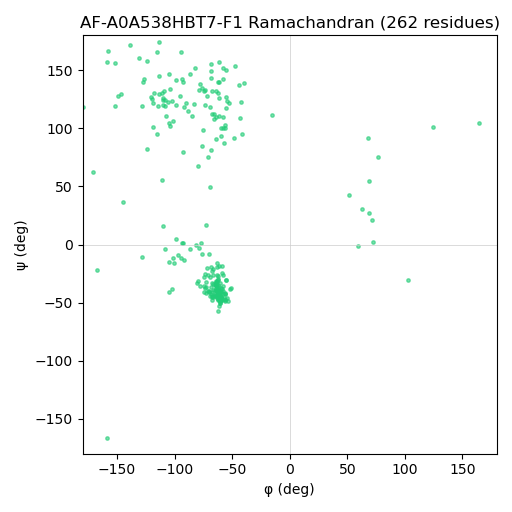00 90.06 128 TYR A C 1
ATOM 995 O O . TYR A 1 128 ? 14.305 -4.155 2.368 1.00 90.06 128 TYR A O 1
ATOM 1003 N N . ARG A 1 129 ? 16.319 -4.810 1.610 1.00 89.62 129 ARG A N 1
ATOM 1004 C CA . ARG A 1 129 ? 16.549 -5.808 2.670 1.00 89.62 129 ARG A CA 1
ATOM 1005 C C . ARG A 1 129 ? 16.766 -5.146 4.026 1.00 89.62 129 ARG A C 1
ATOM 1007 O O . ARG A 1 129 ? 16.108 -5.556 4.974 1.00 89.62 129 ARG A O 1
ATOM 1014 N N . GLU A 1 130 ? 17.583 -4.098 4.083 1.00 93.12 130 GLU A N 1
ATOM 1015 C CA . GLU A 1 130 ? 17.785 -3.299 5.299 1.00 93.12 130 GLU A CA 1
ATOM 1016 C C . GLU A 1 130 ? 16.458 -2.743 5.825 1.00 93.12 130 GLU A C 1
ATOM 1018 O O . GLU A 1 130 ? 16.133 -2.922 6.992 1.00 93.12 130 GLU A O 1
ATOM 1023 N N . LEU A 1 131 ? 15.632 -2.157 4.951 1.00 93.38 131 LEU A N 1
ATOM 1024 C CA . LEU A 1 131 ? 14.317 -1.637 5.337 1.00 93.38 131 LEU A CA 1
ATOM 1025 C C . LEU A 1 131 ? 13.360 -2.744 5.805 1.00 93.38 131 LEU A C 1
ATOM 1027 O O . LEU A 1 131 ? 12.511 -2.501 6.657 1.00 93.38 131 LEU A O 1
ATOM 1031 N N . CYS A 1 132 ? 13.463 -3.964 5.265 1.00 92.31 132 CYS A N 1
ATOM 1032 C CA . CYS A 1 132 ? 12.688 -5.099 5.775 1.00 92.31 132 CYS A CA 1
ATOM 1033 C C . CYS A 1 132 ? 13.124 -5.482 7.194 1.00 92.31 132 CYS A C 1
ATOM 1035 O O . CYS A 1 132 ? 12.263 -5.695 8.043 1.00 92.31 132 CYS A O 1
ATOM 1037 N N . GLU A 1 133 ? 14.431 -5.557 7.447 1.00 92.88 133 GLU A N 1
ATOM 1038 C CA . GLU A 1 133 ? 14.993 -5.874 8.766 1.00 92.88 133 GLU A CA 1
ATOM 1039 C C . GLU A 1 133 ? 14.652 -4.780 9.787 1.00 92.88 133 GLU A C 1
ATOM 1041 O O . GLU A 1 133 ? 14.186 -5.079 10.888 1.00 92.88 133 GLU A O 1
ATOM 1046 N N . GLU A 1 134 ? 14.774 -3.511 9.392 1.00 95.38 134 GLU A N 1
ATOM 1047 C CA . GLU A 1 134 ? 14.354 -2.362 10.194 1.00 95.38 134 GLU A CA 1
ATOM 1048 C C . GLU A 1 134 ? 12.853 -2.428 10.510 1.00 95.38 134 GLU A C 1
ATOM 1050 O O . GLU A 1 134 ? 12.448 -2.261 11.661 1.00 95.38 134 GLU A O 1
ATOM 1055 N N . LEU A 1 135 ? 12.012 -2.733 9.512 1.00 94.75 135 LEU A N 1
ATOM 1056 C CA . LEU A 1 135 ? 10.568 -2.852 9.708 1.00 94.75 135 LEU A CA 1
ATOM 1057 C C . LEU A 1 135 ? 10.214 -3.988 10.680 1.00 94.75 135 LEU A C 1
ATOM 1059 O O . LEU A 1 135 ? 9.345 -3.820 11.539 1.00 94.75 135 LEU A O 1
ATOM 1063 N N . GLU A 1 136 ? 10.887 -5.134 10.566 1.00 91.69 136 GLU A N 1
ATOM 1064 C CA . GLU A 1 136 ? 10.713 -6.274 11.471 1.00 91.69 136 GLU A CA 1
ATOM 1065 C C . GLU A 1 136 ? 11.128 -5.931 12.912 1.00 91.69 136 GLU A C 1
ATOM 1067 O O . GLU A 1 136 ? 10.433 -6.325 13.855 1.00 91.69 136 GLU A O 1
ATOM 1072 N N . ALA A 1 137 ? 12.179 -5.125 13.100 1.00 94.88 137 ALA A N 1
ATOM 1073 C CA . ALA A 1 137 ? 12.656 -4.692 14.416 1.00 94.88 137 ALA A CA 1
ATOM 1074 C C . ALA A 1 137 ? 11.638 -3.834 15.197 1.00 94.88 137 ALA A C 1
ATOM 1076 O O . ALA A 1 137 ? 11.697 -3.761 16.431 1.00 94.88 137 ALA A O 1
ATOM 1077 N N . TYR A 1 138 ? 10.644 -3.232 14.529 1.00 95.00 138 TYR A N 1
ATOM 1078 C CA . TYR A 1 138 ? 9.547 -2.555 15.229 1.00 95.00 138 TYR A CA 1
ATOM 1079 C C . TYR A 1 138 ? 8.657 -3.521 16.024 1.00 95.00 138 TYR A C 1
ATOM 1081 O O . TYR A 1 138 ? 8.014 -3.079 16.982 1.00 95.00 138 TYR A O 1
ATOM 1089 N N . GLY A 1 139 ? 8.660 -4.819 15.694 1.00 93.19 139 GLY A N 1
ATOM 1090 C CA . GLY A 1 139 ? 7.981 -5.868 16.460 1.00 93.19 139 GLY A CA 1
ATOM 1091 C C . GLY A 1 139 ? 6.454 -5.832 16.362 1.00 93.19 139 GLY A C 1
ATOM 1092 O O . GLY A 1 139 ? 5.766 -6.350 17.242 1.00 93.19 139 GLY A O 1
ATOM 1093 N N . LEU A 1 140 ? 5.902 -5.203 15.319 1.00 92.50 140 LEU A N 1
ATOM 1094 C CA . LEU A 1 140 ? 4.455 -5.121 15.132 1.00 92.50 140 LEU A CA 1
ATOM 1095 C C . LEU A 1 140 ? 3.889 -6.487 14.688 1.00 92.50 140 LEU A C 1
ATOM 1097 O O . LEU A 1 140 ? 4.424 -7.111 13.767 1.00 92.50 140 LEU A O 1
ATOM 1101 N N . PRO A 1 141 ? 2.792 -6.971 15.298 1.00 90.38 141 PRO A N 1
ATOM 1102 C CA . PRO A 1 141 ? 2.211 -8.259 14.955 1.00 90.38 141 PRO A CA 1
ATOM 1103 C C . PRO A 1 141 ? 1.598 -8.220 13.554 1.00 90.38 141 PRO A C 1
ATOM 1105 O O . PRO A 1 141 ? 0.968 -7.237 13.158 1.00 90.38 141 PRO A O 1
ATOM 1108 N N . ALA A 1 142 ? 1.723 -9.327 12.820 1.00 88.38 142 ALA A N 1
ATOM 1109 C CA . ALA A 1 142 ? 1.061 -9.476 11.530 1.00 88.38 142 ALA A CA 1
ATOM 1110 C C . ALA A 1 142 ? -0.465 -9.307 11.663 1.00 88.38 142 ALA A C 1
ATOM 1112 O O . ALA A 1 142 ? -1.082 -9.785 12.618 1.00 88.38 142 ALA A O 1
ATOM 1113 N N . SER A 1 143 ? -1.080 -8.670 10.669 1.00 87.62 143 SER A N 1
ATOM 1114 C CA . SER A 1 143 ? -2.522 -8.414 10.607 1.00 87.62 143 SER A CA 1
ATOM 1115 C C . SER A 1 143 ? -3.087 -8.823 9.253 1.00 87.62 143 SER A C 1
ATOM 1117 O O . SER A 1 143 ? -2.363 -8.899 8.260 1.00 87.62 143 SER A O 1
ATOM 1119 N N . ILE A 1 144 ? -4.405 -9.020 9.203 1.00 89.25 144 ILE A N 1
ATOM 1120 C CA . ILE A 1 144 ? -5.137 -9.006 7.937 1.00 89.25 144 ILE A CA 1
ATOM 1121 C C . ILE A 1 144 ? -4.960 -7.617 7.312 1.00 89.25 144 ILE A C 1
ATOM 1123 O O . ILE A 1 144 ? -5.216 -6.606 7.971 1.00 89.25 144 ILE A O 1
ATOM 1127 N N . GLN A 1 145 ? -4.494 -7.593 6.069 1.00 85.69 145 GLN A N 1
ATOM 1128 C CA . GLN A 1 145 ? -4.392 -6.422 5.209 1.00 85.69 145 GLN A CA 1
ATOM 1129 C C . GLN A 1 145 ? -5.494 -6.468 4.160 1.00 85.69 145 GLN A C 1
ATOM 1131 O O . GLN A 1 145 ? -5.884 -7.547 3.717 1.00 85.69 145 GLN A O 1
ATOM 1136 N N . HIS A 1 146 ? -5.995 -5.300 3.765 1.00 87.62 146 HIS A N 1
ATOM 1137 C CA . HIS A 1 146 ? -6.955 -5.216 2.665 1.00 87.62 146 HIS A CA 1
ATOM 1138 C C . HIS A 1 146 ? -6.266 -5.269 1.297 1.00 87.62 146 HIS A C 1
ATOM 1140 O O . HIS A 1 146 ? -6.862 -5.752 0.342 1.00 87.62 146 HIS A O 1
ATOM 1146 N N . ASP A 1 147 ? -5.051 -4.719 1.200 1.00 85.12 147 ASP A N 1
ATOM 1147 C CA . ASP A 1 147 ? -4.219 -4.600 -0.013 1.00 85.12 147 ASP A CA 1
ATOM 1148 C C . ASP A 1 147 ? -4.829 -3.807 -1.196 1.00 85.12 147 ASP A C 1
ATOM 1150 O O . ASP A 1 147 ? -4.154 -3.533 -2.187 1.00 85.12 147 ASP A O 1
ATOM 1154 N N . ASP A 1 148 ? -6.065 -3.321 -1.049 1.00 87.38 148 ASP A N 1
ATOM 1155 C CA . ASP A 1 148 ? -6.762 -2.466 -2.023 1.00 87.38 148 ASP A CA 1
ATOM 1156 C C . ASP A 1 148 ? -7.679 -1.409 -1.365 1.00 87.38 148 ASP A C 1
ATOM 1158 O O . ASP A 1 148 ? -8.776 -1.105 -1.829 1.00 87.38 148 ASP A O 1
ATOM 1162 N N . LEU A 1 149 ? -7.264 -0.853 -0.220 1.00 89.81 149 LEU A N 1
ATOM 1163 C CA . LEU A 1 149 ? -8.070 0.107 0.551 1.00 89.81 149 LEU A CA 1
ATOM 1164 C C . LEU A 1 149 ? -8.014 1.529 -0.039 1.00 89.81 149 LEU A C 1
ATOM 1166 O O . LEU A 1 149 ? -7.437 2.444 0.549 1.00 89.81 149 LEU A O 1
ATOM 1170 N N . HIS A 1 150 ? -8.594 1.714 -1.221 1.00 88.75 150 HIS A N 1
ATOM 1171 C CA . HIS A 1 150 ? -8.878 3.032 -1.788 1.00 88.75 150 HIS A CA 1
ATOM 1172 C C . HIS A 1 150 ? -10.312 3.475 -1.454 1.00 88.75 150 HIS A C 1
ATOM 1174 O O . HIS A 1 150 ? -11.158 2.675 -1.058 1.00 88.75 150 HIS A O 1
ATOM 1180 N N . ASP A 1 151 ? -10.630 4.753 -1.646 1.00 87.50 151 ASP A N 1
ATOM 1181 C CA . ASP A 1 151 ? -11.935 5.326 -1.287 1.00 87.50 151 ASP A CA 1
ATOM 1182 C C . ASP A 1 151 ? -13.110 4.707 -2.062 1.00 87.50 151 ASP A C 1
ATOM 1184 O O . ASP A 1 151 ? -14.193 4.564 -1.507 1.00 87.50 151 ASP A O 1
ATOM 1188 N N . GLY A 1 152 ? -12.891 4.240 -3.297 1.00 87.62 152 GLY A N 1
ATOM 1189 C CA . GLY A 1 152 ? -13.894 3.461 -4.041 1.00 87.62 152 GLY A CA 1
ATOM 1190 C C . GLY A 1 152 ? -14.347 2.154 -3.360 1.00 87.62 152 GLY A C 1
ATOM 1191 O O . GLY A 1 152 ? -15.423 1.653 -3.680 1.00 87.62 152 GLY A O 1
ATOM 1192 N N . ASN A 1 153 ? -13.571 1.632 -2.402 1.00 90.38 153 ASN A N 1
ATOM 1193 C CA . ASN A 1 153 ? -13.897 0.441 -1.609 1.00 90.38 153 ASN A CA 1
ATOM 1194 C C . ASN A 1 153 ? -14.480 0.785 -0.224 1.00 90.38 153 ASN A C 1
ATOM 1196 O O . ASN A 1 153 ? -14.757 -0.113 0.576 1.00 90.38 153 ASN A O 1
ATOM 1200 N N . VAL A 1 154 ? -14.715 2.071 0.063 1.00 88.75 154 VAL A N 1
ATOM 1201 C CA . VAL A 1 154 ? -15.271 2.559 1.329 1.00 88.75 154 VAL A CA 1
ATOM 1202 C C . VAL A 1 154 ? -16.645 3.179 1.090 1.00 88.75 154 VAL A C 1
ATOM 1204 O O . VAL A 1 154 ? -16.796 4.168 0.381 1.00 88.75 154 VAL A O 1
ATOM 1207 N N . PHE A 1 155 ? -17.668 2.617 1.729 1.00 84.62 155 PHE A N 1
ATOM 1208 C CA . PHE A 1 155 ? -19.045 3.098 1.643 1.00 84.62 155 PHE A CA 1
ATOM 1209 C C . PHE A 1 155 ? -19.469 3.702 2.974 1.00 84.62 155 PHE A C 1
ATOM 1211 O O . PHE A 1 155 ? -19.317 3.068 4.018 1.00 84.62 155 PHE A O 1
ATOM 1218 N N . VAL A 1 156 ? -20.035 4.907 2.934 1.00 86.62 156 VAL A N 1
ATOM 1219 C CA . VAL A 1 156 ? -20.534 5.608 4.120 1.00 86.62 156 VAL A CA 1
ATOM 1220 C C . VAL A 1 156 ? -22.028 5.866 3.963 1.00 86.62 156 VAL A C 1
ATOM 1222 O O . VAL A 1 156 ? -22.453 6.449 2.968 1.00 86.62 156 VAL A O 1
ATOM 1225 N N . ARG A 1 157 ? -22.827 5.428 4.937 1.00 84.12 157 ARG A N 1
ATOM 1226 C CA . ARG A 1 157 ? -24.276 5.673 4.999 1.00 84.12 157 ARG A CA 1
ATOM 1227 C C . ARG A 1 157 ? -24.708 5.805 6.453 1.00 84.12 157 ARG A C 1
ATOM 1229 O O . ARG A 1 157 ? -24.359 4.953 7.263 1.00 84.12 157 ARG A O 1
ATOM 1236 N N . ASP A 1 158 ? -25.441 6.867 6.779 1.00 90.75 158 ASP A N 1
ATOM 1237 C CA . ASP A 1 158 ? -26.004 7.108 8.118 1.00 90.75 158 ASP A CA 1
ATOM 1238 C C . ASP A 1 158 ? -24.950 6.996 9.243 1.00 90.75 158 ASP A C 1
ATOM 1240 O O . ASP A 1 158 ? -25.153 6.346 10.268 1.00 90.75 158 ASP A O 1
ATOM 1244 N N . GLY A 1 159 ? -23.757 7.559 9.005 1.00 85.00 159 GLY A N 1
ATOM 1245 C CA . GLY A 1 159 ? -22.618 7.510 9.933 1.00 85.00 159 GLY A CA 1
ATOM 1246 C C . GLY A 1 159 ? -21.928 6.143 10.056 1.00 85.00 159 GLY A C 1
ATOM 1247 O O . GLY A 1 159 ? -20.975 6.004 10.823 1.00 85.00 159 GLY A O 1
ATOM 1248 N N . ARG A 1 160 ? -22.370 5.128 9.307 1.00 83.00 160 ARG A N 1
ATOM 1249 C CA . ARG A 1 160 ? -21.785 3.782 9.285 1.00 83.00 160 ARG A CA 1
ATOM 1250 C C . ARG A 1 160 ? -20.852 3.626 8.095 1.00 83.00 160 ARG A C 1
ATOM 1252 O O . ARG A 1 160 ? -21.160 4.084 6.998 1.00 83.00 160 ARG A O 1
ATOM 1259 N N . VAL A 1 161 ? -19.739 2.931 8.317 1.00 86.62 161 VAL A N 1
ATOM 1260 C CA . VAL A 1 161 ? -18.736 2.626 7.292 1.00 86.62 161 VAL A CA 1
ATOM 1261 C C . VAL A 1 161 ? -18.788 1.140 6.949 1.00 86.62 161 VAL A C 1
ATOM 1263 O O . VAL A 1 161 ? -18.773 0.294 7.845 1.00 86.62 161 VAL A O 1
ATOM 1266 N N . ALA A 1 162 ? -18.814 0.822 5.658 1.00 85.62 162 ALA A N 1
ATOM 1267 C CA . ALA A 1 162 ? -18.641 -0.524 5.133 1.00 85.62 162 ALA A CA 1
ATOM 1268 C C . ALA A 1 162 ? -17.430 -0.561 4.194 1.00 85.62 162 ALA A C 1
ATOM 1270 O O . ALA A 1 162 ? -17.340 0.231 3.258 1.00 85.62 162 ALA A O 1
ATOM 1271 N N . ILE A 1 163 ? -16.516 -1.496 4.451 1.00 86.38 163 ILE A N 1
ATOM 1272 C CA . ILE A 1 163 ? -15.327 -1.738 3.630 1.00 86.38 163 ILE A CA 1
ATOM 1273 C C . ILE A 1 163 ? -15.592 -2.971 2.770 1.00 86.38 163 ILE A C 1
ATOM 1275 O O . ILE A 1 163 ? -15.934 -4.037 3.295 1.00 86.38 163 ILE A O 1
ATOM 1279 N N . PHE A 1 164 ? -15.465 -2.810 1.460 1.00 82.44 164 PHE A N 1
ATOM 1280 C CA . PHE A 1 164 ? -15.773 -3.826 0.463 1.00 82.44 164 PHE A CA 1
ATOM 1281 C C . PHE A 1 164 ? -14.518 -4.259 -0.299 1.00 82.44 164 PHE A C 1
ATOM 1283 O O . PHE A 1 164 ? -13.515 -3.571 -0.278 1.00 82.44 164 PHE A O 1
ATOM 1290 N N . ASP A 1 165 ? -14.625 -5.373 -1.020 1.00 79.12 165 ASP A N 1
ATOM 1291 C CA . ASP A 1 165 ? -13.585 -5.913 -1.900 1.00 79.12 165 ASP A CA 1
ATOM 1292 C C . ASP A 1 165 ? -12.329 -6.465 -1.210 1.00 79.12 165 ASP A C 1
ATOM 1294 O O . ASP A 1 165 ? -11.189 -6.173 -1.550 1.00 79.12 165 ASP A O 1
ATOM 1298 N N . TRP A 1 166 ? -12.549 -7.389 -0.278 1.00 84.12 166 TRP A N 1
ATOM 1299 C CA . TRP A 1 166 ? -11.486 -8.137 0.397 1.00 84.12 166 TRP A CA 1
ATOM 1300 C C . TRP A 1 166 ? -10.804 -9.199 -0.494 1.00 84.12 166 TRP A C 1
ATOM 1302 O O . TRP A 1 166 ? -10.164 -10.110 0.032 1.00 84.12 166 TRP A O 1
ATOM 1312 N N . GLY A 1 167 ? -10.961 -9.144 -1.824 1.00 78.06 167 GLY A N 1
ATOM 1313 C CA . GLY A 1 167 ? -10.449 -10.168 -2.748 1.00 78.06 167 GLY A CA 1
ATOM 1314 C C . GLY A 1 167 ? -8.924 -10.277 -2.761 1.00 78.06 167 GLY A C 1
ATOM 1315 O O . GLY A 1 167 ? -8.392 -11.377 -2.915 1.00 78.06 167 GLY A O 1
ATOM 1316 N N . ASP A 1 168 ? -8.248 -9.157 -2.517 1.00 79.31 168 ASP A N 1
ATOM 1317 C CA . ASP A 1 168 ? -6.791 -9.065 -2.442 1.00 79.31 168 ASP A CA 1
ATOM 1318 C C . ASP A 1 168 ? -6.238 -9.237 -1.023 1.00 79.31 168 ASP A C 1
ATOM 1320 O O . ASP A 1 168 ? -5.027 -9.187 -0.823 1.00 79.31 168 ASP A O 1
ATOM 1324 N N . SER A 1 169 ? -7.102 -9.474 -0.031 1.00 84.50 169 SER A N 1
ATOM 1325 C CA . SER A 1 169 ? -6.673 -9.479 1.365 1.00 84.50 169 SER A CA 1
ATOM 1326 C C . SER A 1 169 ? -5.627 -10.553 1.669 1.00 84.50 169 SER A C 1
ATOM 1328 O O . SER A 1 169 ? -5.698 -11.702 1.217 1.00 84.50 169 SER A O 1
ATOM 1330 N N . SER A 1 170 ? -4.646 -10.181 2.487 1.00 82.94 170 SER A N 1
ATOM 1331 C CA . SER A 1 170 ? -3.527 -11.042 2.856 1.00 82.94 170 SER A CA 1
ATOM 1332 C C . SER A 1 170 ? -3.178 -10.911 4.340 1.00 82.94 170 SER A C 1
ATOM 1334 O O . SER A 1 170 ? -3.734 -10.087 5.061 1.00 82.94 170 SER A O 1
ATOM 1336 N N . ILE A 1 171 ? -2.282 -11.770 4.833 1.00 86.00 171 ILE A N 1
ATOM 1337 C CA . ILE A 1 171 ? -1.672 -11.605 6.157 1.00 86.00 171 ILE A CA 1
ATOM 1338 C C . ILE A 1 171 ? -0.307 -10.958 5.933 1.00 86.00 171 ILE A C 1
ATOM 1340 O O . ILE A 1 171 ? 0.544 -11.549 5.263 1.00 86.00 171 ILE A O 1
ATOM 1344 N N . GLY A 1 172 ? -0.099 -9.775 6.504 1.00 86.94 172 GLY A N 1
ATOM 1345 C CA . GLY A 1 172 ? 1.102 -8.975 6.283 1.00 86.94 172 GLY A CA 1
ATOM 1346 C C . GLY A 1 172 ? 1.352 -7.957 7.390 1.00 86.94 172 GLY A C 1
ATOM 1347 O O . GLY A 1 172 ? 0.754 -8.032 8.469 1.00 86.94 172 GLY A O 1
ATO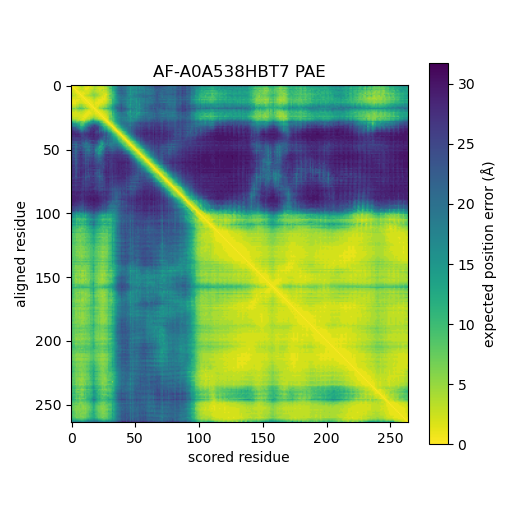M 1348 N N . HIS A 1 173 ? 2.251 -7.009 7.122 1.00 91.19 173 HIS A N 1
ATOM 1349 C CA . HIS A 1 173 ? 2.576 -5.955 8.076 1.00 91.19 173 HIS A CA 1
ATOM 1350 C C . HIS A 1 173 ? 1.367 -5.021 8.272 1.00 91.19 173 HIS A C 1
ATOM 1352 O O . HIS A 1 173 ? 0.797 -4.578 7.272 1.00 91.19 173 HIS A O 1
ATOM 1358 N N . PRO A 1 174 ? 0.974 -4.687 9.520 1.00 91.62 174 PRO A N 1
ATOM 1359 C CA . PRO A 1 174 ? -0.265 -3.971 9.824 1.00 91.62 174 PRO A CA 1
ATOM 1360 C C . PRO A 1 174 ? -0.417 -2.646 9.086 1.00 91.62 174 PRO A C 1
ATOM 1362 O O . PRO A 1 174 ? -1.540 -2.278 8.763 1.00 91.62 174 PRO A O 1
ATOM 1365 N N . LEU A 1 175 ? 0.708 -1.983 8.801 1.00 93.81 175 LEU A N 1
ATOM 1366 C CA . LEU A 1 175 ? 0.772 -0.655 8.195 1.00 93.81 175 LEU A CA 1
ATOM 1367 C C . LEU A 1 175 ? 0.730 -0.641 6.655 1.00 93.81 175 LEU A C 1
ATOM 1369 O O . LEU A 1 175 ? 0.715 0.437 6.072 1.00 93.81 175 LEU A O 1
ATOM 1373 N N . TRP A 1 176 ? 0.714 -1.786 5.961 1.00 92.06 176 TRP A N 1
ATOM 1374 C CA . TRP A 1 176 ? 0.714 -1.792 4.485 1.00 92.06 176 TRP A CA 1
ATOM 1375 C C . TRP A 1 176 ? -0.626 -1.374 3.866 1.00 92.06 176 TRP A C 1
ATOM 1377 O O . TRP A 1 176 ? -0.637 -0.782 2.788 1.00 92.06 176 TRP A O 1
ATOM 1387 N N . SER A 1 177 ? -1.748 -1.552 4.572 1.00 89.62 177 SER A N 1
ATOM 1388 C CA . SER A 1 177 ? -3.062 -1.057 4.122 1.00 89.62 177 SER A CA 1
ATOM 1389 C C . SER A 1 177 ? -3.098 0.471 3.970 1.00 89.62 177 SER A C 1
ATOM 1391 O O . SER A 1 177 ? -3.958 0.992 3.262 1.00 89.62 177 SER A O 1
ATOM 1393 N N . TRP A 1 178 ? -2.152 1.194 4.582 1.00 92.38 178 TRP A N 1
ATOM 1394 C CA . TRP A 1 178 ? -1.978 2.635 4.397 1.00 92.38 178 TRP A CA 1
ATOM 1395 C C . TRP A 1 178 ? -1.628 3.028 2.957 1.00 92.38 178 TRP A C 1
ATOM 1397 O O . TRP A 1 178 ? -2.004 4.107 2.517 1.00 92.38 178 TRP A O 1
ATOM 1407 N N . ILE A 1 179 ? -0.937 2.179 2.191 1.00 90.44 179 ILE A N 1
ATOM 1408 C CA . ILE A 1 179 ? -0.319 2.565 0.908 1.00 90.44 179 ILE A CA 1
ATOM 1409 C C . ILE A 1 179 ? -1.353 3.067 -0.107 1.00 90.44 179 ILE A C 1
ATOM 1411 O O . ILE A 1 179 ? -1.123 4.069 -0.789 1.00 90.44 179 ILE A O 1
ATOM 1415 N N . LYS A 1 180 ? -2.513 2.407 -0.176 1.00 89.69 180 LYS A N 1
ATOM 1416 C CA . LYS A 1 180 ? -3.620 2.804 -1.057 1.00 89.69 180 LYS A CA 1
ATOM 1417 C C . LYS A 1 180 ? -4.273 4.105 -0.601 1.00 89.69 180 LYS A C 1
ATOM 1419 O O . LYS A 1 180 ? -4.478 4.999 -1.421 1.00 89.69 180 LYS A O 1
ATOM 1424 N N . ALA A 1 181 ? -4.519 4.244 0.701 1.00 91.00 181 ALA A N 1
ATOM 1425 C CA . ALA A 1 181 ? -5.055 5.469 1.285 1.00 91.00 181 ALA A CA 1
ATOM 1426 C C . ALA A 1 181 ? -4.101 6.664 1.090 1.00 91.00 181 ALA A C 1
ATOM 1428 O O . ALA A 1 181 ? -4.550 7.750 0.735 1.00 91.00 181 ALA A O 1
ATOM 1429 N N . LEU A 1 182 ? -2.787 6.451 1.224 1.00 91.94 182 LEU A N 1
ATOM 1430 C CA . LEU A 1 182 ? -1.750 7.445 0.944 1.00 91.94 182 LEU A CA 1
ATOM 1431 C C . LEU A 1 182 ? -1.772 7.891 -0.522 1.00 91.94 182 LEU A C 1
ATOM 1433 O O . LEU A 1 182 ? -1.702 9.087 -0.801 1.00 91.94 182 LEU A O 1
ATOM 1437 N N . GLY A 1 183 ? -1.870 6.944 -1.461 1.00 89.62 183 GLY A N 1
ATOM 1438 C CA . GLY A 1 183 ? -1.979 7.251 -2.890 1.00 89.62 183 GLY A CA 1
ATOM 1439 C C . GLY A 1 183 ? -3.216 8.094 -3.201 1.00 89.62 183 GLY A C 1
ATOM 1440 O O . GLY A 1 183 ? -3.113 9.120 -3.869 1.00 89.62 183 GLY A O 1
ATOM 1441 N N . VAL A 1 184 ? -4.364 7.712 -2.635 1.00 90.88 184 VAL A N 1
ATOM 1442 C CA . VAL A 1 184 ? -5.619 8.469 -2.728 1.00 90.88 184 VAL A CA 1
ATOM 1443 C C . VAL A 1 184 ? -5.476 9.883 -2.162 1.00 90.88 184 VAL A C 1
ATOM 1445 O O . VAL A 1 184 ? -5.903 10.842 -2.805 1.00 90.88 184 VAL A O 1
ATOM 1448 N N . ALA A 1 185 ? -4.885 10.019 -0.973 1.00 91.88 185 ALA A N 1
ATOM 1449 C CA . ALA A 1 185 ? -4.702 11.305 -0.314 1.00 91.88 185 ALA A CA 1
ATOM 1450 C C . ALA A 1 185 ? -3.857 12.252 -1.170 1.00 91.88 185 ALA A C 1
ATOM 1452 O O . ALA A 1 185 ? -4.282 13.372 -1.438 1.00 91.88 185 ALA A O 1
ATOM 1453 N N . ARG A 1 186 ? -2.721 11.764 -1.684 1.00 91.62 186 ARG A N 1
ATOM 1454 C CA . ARG A 1 186 ? -1.839 12.531 -2.573 1.00 91.62 186 ARG A CA 1
ATOM 1455 C C . ARG A 1 186 ? -2.536 12.940 -3.864 1.00 91.62 186 ARG A C 1
ATOM 1457 O O . ARG A 1 186 ? -2.489 14.108 -4.226 1.00 91.62 186 ARG A O 1
ATOM 1464 N N . HIS A 1 187 ? -3.225 12.008 -4.523 1.00 89.69 187 HIS A N 1
ATOM 1465 C CA . HIS A 1 187 ? -3.938 12.292 -5.771 1.00 89.69 187 HIS A CA 1
ATOM 1466 C C . HIS A 1 187 ? -5.023 13.367 -5.602 1.00 89.69 187 HIS A C 1
ATOM 1468 O O . HIS A 1 187 ? -5.269 14.150 -6.513 1.00 89.69 187 HIS A O 1
ATOM 1474 N N . ARG A 1 188 ? -5.661 13.425 -4.428 1.00 91.25 188 ARG A N 1
ATOM 1475 C CA . ARG A 1 188 ? -6.707 14.408 -4.113 1.00 91.25 188 ARG A CA 1
ATOM 1476 C C . ARG A 1 188 ? -6.206 15.677 -3.419 1.00 91.25 188 ARG A C 1
ATOM 1478 O O . ARG A 1 188 ? -7.037 16.509 -3.067 1.00 91.25 188 ARG A O 1
ATOM 1485 N N . GLY A 1 189 ? -4.900 15.820 -3.184 1.00 93.25 189 GLY A N 1
ATOM 1486 C CA . GLY A 1 189 ? -4.346 16.959 -2.441 1.00 93.25 189 GLY A CA 1
ATOM 1487 C C . GLY A 1 189 ? -4.825 17.038 -0.986 1.00 93.25 189 GLY A C 1
ATOM 1488 O O . GLY A 1 189 ? -4.983 18.129 -0.446 1.00 93.25 189 GLY A O 1
ATOM 1489 N N . LEU A 1 190 ? -5.118 15.895 -0.361 1.00 93.31 190 LEU A N 1
ATOM 1490 C CA . LEU A 1 190 ? -5.517 15.826 1.045 1.00 93.31 190 LEU A CA 1
ATOM 1491 C C . LEU A 1 190 ? -4.292 15.841 1.961 1.00 93.31 190 LEU A C 1
ATOM 1493 O O . LEU A 1 190 ? -3.233 15.321 1.610 1.00 93.31 190 LEU A O 1
ATOM 1497 N N . ASP A 1 191 ? -4.481 16.351 3.176 1.00 92.88 191 ASP A N 1
ATOM 1498 C CA . ASP A 1 191 ? -3.474 16.300 4.232 1.00 92.88 191 ASP A CA 1
ATOM 1499 C C . ASP A 1 191 ? -3.191 14.843 4.641 1.00 92.88 191 ASP A C 1
ATOM 1501 O O . ASP A 1 191 ? -4.024 14.150 5.243 1.00 92.88 191 ASP A O 1
ATOM 1505 N N . THR A 1 192 ? -1.996 14.366 4.287 1.00 93.81 192 THR A N 1
ATOM 1506 C CA . THR A 1 192 ? -1.563 13.003 4.586 1.00 93.81 192 THR A CA 1
ATOM 1507 C C . THR A 1 192 ? -1.271 12.790 6.064 1.00 93.81 192 THR A C 1
ATOM 1509 O O . THR A 1 192 ? -1.409 11.660 6.523 1.00 93.81 192 THR A O 1
ATOM 1512 N N . GLU A 1 193 ? -0.912 13.832 6.816 1.00 94.19 193 GLU A N 1
ATOM 1513 C CA . GLU A 1 193 ? -0.599 13.727 8.242 1.00 94.19 193 GLU A CA 1
ATOM 1514 C C . GLU A 1 193 ? -1.856 13.542 9.084 1.00 94.19 193 GLU A C 1
ATOM 1516 O O . GLU A 1 193 ? -1.881 12.678 9.963 1.00 94.19 193 GLU A O 1
ATOM 1521 N N . ILE A 1 194 ? -2.939 14.259 8.767 1.00 93.31 194 ILE A N 1
ATOM 1522 C CA . ILE A 1 194 ? -4.238 14.049 9.428 1.00 93.31 194 ILE A CA 1
ATOM 1523 C C . ILE A 1 194 ? -4.732 12.613 9.199 1.00 93.31 194 ILE A C 1
ATOM 1525 O O . ILE A 1 194 ? -5.220 11.952 10.121 1.00 93.31 194 ILE A O 1
ATOM 1529 N N . LEU A 1 195 ? -4.598 12.109 7.971 1.00 93.19 195 LEU A N 1
ATOM 1530 C CA . LEU A 1 195 ? -5.019 10.752 7.623 1.00 93.19 195 LEU A CA 1
ATOM 1531 C C . LEU A 1 195 ? -4.110 9.681 8.242 1.00 93.19 195 LEU A C 1
ATOM 1533 O O . LEU A 1 195 ? -4.620 8.674 8.738 1.00 93.19 195 LEU A O 1
ATOM 1537 N N . ALA A 1 196 ? -2.794 9.906 8.271 1.00 95.06 196 ALA A N 1
ATOM 1538 C CA . ALA A 1 196 ? -1.844 9.018 8.933 1.00 95.06 196 ALA A CA 1
ATOM 1539 C C . ALA A 1 196 ? -2.109 8.959 10.442 1.00 95.06 196 ALA A C 1
ATOM 1541 O O . ALA A 1 196 ? -2.207 7.866 10.994 1.00 95.06 196 ALA A O 1
ATOM 1542 N N . ALA A 1 197 ? -2.320 10.104 11.099 1.00 95.50 197 ALA A N 1
ATOM 1543 C CA . ALA A 1 197 ? -2.674 10.169 12.517 1.00 95.50 197 ALA A CA 1
ATOM 1544 C C . ALA A 1 197 ? -3.945 9.359 12.815 1.00 95.50 197 ALA A C 1
ATOM 1546 O O . ALA A 1 197 ? -3.968 8.531 13.727 1.00 95.50 197 ALA A O 1
ATOM 1547 N N . ALA A 1 198 ? -4.991 9.534 11.997 1.00 93.62 198 ALA A N 1
ATOM 1548 C CA . ALA A 1 198 ? -6.222 8.765 12.134 1.00 93.62 198 ALA A CA 1
ATOM 1549 C C . ALA A 1 198 ? -5.966 7.257 11.983 1.00 93.62 198 ALA A C 1
ATOM 1551 O O . ALA A 1 198 ? -6.444 6.473 12.804 1.00 93.62 198 ALA A O 1
ATOM 1552 N N . TYR A 1 199 ? -5.205 6.851 10.962 1.00 94.12 199 TYR A N 1
ATOM 1553 C CA . TYR A 1 199 ? -4.855 5.453 10.714 1.00 94.12 199 TYR A CA 1
ATOM 1554 C C . TYR A 1 199 ? -4.069 4.832 11.878 1.00 94.12 199 TYR A C 1
ATOM 1556 O O . TYR A 1 199 ? -4.407 3.741 12.342 1.00 94.12 199 TYR A O 1
ATOM 1564 N N . LEU A 1 200 ? -3.061 5.541 12.391 1.00 96.38 200 LEU A N 1
ATOM 1565 C CA . LEU A 1 200 ? -2.206 5.076 13.483 1.00 96.38 200 LEU A CA 1
ATOM 1566 C C . LEU A 1 200 ? -2.932 5.006 14.828 1.00 96.38 200 LEU A C 1
ATOM 1568 O O . LEU A 1 200 ? -2.621 4.120 15.623 1.00 96.38 200 LEU A O 1
ATOM 1572 N N . ALA A 1 201 ? -3.955 5.834 15.059 1.00 95.88 201 ALA A N 1
ATOM 1573 C CA . ALA A 1 201 ? -4.769 5.772 16.275 1.00 95.88 201 ALA A CA 1
ATOM 1574 C C . ALA A 1 201 ? -5.386 4.378 16.514 1.00 95.88 201 ALA A C 1
ATOM 1576 O O . ALA A 1 201 ? -5.554 3.952 17.657 1.00 95.88 201 ALA A O 1
ATOM 1577 N N . ALA A 1 202 ? -5.675 3.619 15.448 1.00 91.44 202 ALA A N 1
ATOM 1578 C CA . ALA A 1 202 ? -6.178 2.247 15.556 1.00 91.44 202 ALA A CA 1
ATOM 1579 C C . ALA A 1 202 ? -5.138 1.247 16.105 1.00 91.44 202 ALA A C 1
ATOM 1581 O O . ALA A 1 202 ? -5.517 0.179 16.594 1.00 91.44 202 ALA A O 1
ATOM 1582 N N . TRP A 1 203 ? -3.852 1.600 16.046 1.00 94.88 203 TRP A N 1
ATOM 1583 C CA . TRP A 1 203 ? -2.709 0.758 16.402 1.00 94.88 203 TRP A CA 1
ATOM 1584 C C . TRP A 1 203 ? -2.016 1.179 17.699 1.00 94.88 203 TRP A C 1
ATOM 1586 O O . TRP A 1 203 ? -1.138 0.460 18.167 1.00 94.88 203 TRP A O 1
ATOM 1596 N N . MET A 1 204 ? -2.429 2.282 18.331 1.00 95.81 204 MET A N 1
ATOM 1597 C CA . MET A 1 204 ? -1.790 2.790 19.556 1.00 95.81 204 MET A CA 1
ATOM 1598 C C . MET A 1 204 ? -1.888 1.834 20.757 1.00 95.81 204 MET A C 1
ATOM 1600 O O . MET A 1 204 ? -1.133 1.963 21.712 1.00 95.81 204 MET A O 1
ATOM 1604 N N . THR A 1 205 ? -2.772 0.829 20.714 1.00 95.56 205 THR A N 1
ATOM 1605 C CA . THR A 1 205 ? -2.796 -0.249 21.721 1.00 95.56 205 THR A CA 1
ATOM 1606 C C . THR A 1 205 ? -1.679 -1.282 21.540 1.00 95.56 205 THR A C 1
ATOM 1608 O O . THR A 1 205 ? -1.562 -2.187 22.357 1.00 95.56 205 THR A O 1
ATOM 1611 N N . VAL A 1 206 ? -0.927 -1.214 20.439 1.00 94.75 206 VAL A N 1
ATOM 1612 C CA . VAL A 1 206 ? 0.163 -2.138 20.088 1.00 94.75 206 VAL A CA 1
ATOM 1613 C C . VAL A 1 206 ? 1.527 -1.489 20.314 1.00 94.75 206 VAL A C 1
ATOM 1615 O O . VAL A 1 206 ? 2.436 -2.147 20.807 1.00 94.75 206 VAL A O 1
ATOM 1618 N N . ALA A 1 207 ? 1.678 -0.214 19.956 1.00 96.44 207 ALA A N 1
ATOM 1619 C CA . ALA A 1 207 ? 2.909 0.545 20.145 1.00 96.44 207 ALA A CA 1
ATOM 1620 C C . ALA A 1 207 ? 2.606 2.049 20.300 1.00 96.44 207 ALA A C 1
ATOM 1622 O O . ALA A 1 207 ? 1.579 2.504 19.792 1.00 96.44 207 ALA A O 1
ATOM 1623 N N . PRO A 1 208 ? 3.489 2.833 20.952 1.00 97.50 208 PRO A N 1
ATOM 1624 C CA . PRO A 1 208 ? 3.350 4.287 21.037 1.00 97.50 208 PRO A CA 1
ATOM 1625 C C . PRO A 1 208 ? 3.310 4.956 19.657 1.00 97.50 208 PRO A C 1
ATOM 1627 O O . PRO A 1 208 ? 3.915 4.458 18.704 1.00 97.50 208 PRO A O 1
ATOM 1630 N N . GLU A 1 209 ? 2.639 6.108 19.552 1.00 96.50 209 GLU A N 1
ATOM 1631 C CA . GLU A 1 209 ? 2.469 6.828 18.279 1.00 96.50 209 GLU A CA 1
ATOM 1632 C C . GLU A 1 209 ? 3.805 7.147 17.600 1.00 96.50 209 GLU A C 1
ATOM 1634 O O . GLU A 1 209 ? 3.942 6.926 16.400 1.00 96.50 209 GLU A O 1
ATOM 1639 N N . GLU A 1 210 ? 4.806 7.595 18.356 1.00 97.25 210 GLU A N 1
ATOM 1640 C CA . GLU A 1 210 ? 6.145 7.885 17.834 1.00 97.25 210 GLU A CA 1
ATOM 1641 C C . GLU A 1 210 ? 6.758 6.667 17.125 1.00 97.25 210 GLU A C 1
ATOM 1643 O O . GLU A 1 210 ? 7.192 6.753 15.972 1.00 97.25 210 GLU A O 1
ATOM 1648 N N . ARG A 1 211 ? 6.700 5.497 17.776 1.00 97.62 211 ARG A N 1
ATOM 1649 C CA . ARG A 1 211 ? 7.191 4.230 17.222 1.00 97.62 211 ARG A CA 1
ATOM 1650 C C . ARG A 1 211 ? 6.392 3.810 15.987 1.00 97.62 211 ARG A C 1
ATOM 1652 O O . ARG A 1 211 ? 6.972 3.333 15.017 1.00 97.62 211 ARG A O 1
ATOM 1659 N N . LEU A 1 212 ? 5.074 4.009 15.997 1.00 97.94 212 LEU A N 1
ATOM 1660 C CA . LEU A 1 212 ? 4.207 3.721 14.852 1.00 97.94 212 LEU A CA 1
ATOM 1661 C C . LEU A 1 212 ? 4.483 4.643 13.660 1.00 97.94 212 LEU A C 1
ATOM 1663 O O . LEU A 1 212 ? 4.482 4.176 12.524 1.00 97.94 212 LEU A O 1
ATOM 1667 N N . ARG A 1 213 ? 4.743 5.931 13.900 1.00 97.12 213 ARG A N 1
ATOM 1668 C CA . ARG A 1 213 ? 5.120 6.895 12.857 1.00 97.12 213 ARG A CA 1
ATOM 1669 C C . ARG A 1 213 ? 6.466 6.545 12.244 1.00 97.12 213 ARG A C 1
ATOM 1671 O O . ARG A 1 213 ? 6.593 6.576 11.022 1.00 97.12 213 ARG A O 1
ATOM 1678 N N . ALA A 1 214 ? 7.438 6.165 13.070 1.00 96.75 214 ALA A N 1
ATOM 1679 C CA . ALA A 1 214 ? 8.728 5.680 12.597 1.00 96.75 214 ALA A CA 1
ATOM 1680 C C . ALA A 1 214 ? 8.574 4.419 11.731 1.00 96.75 214 ALA A C 1
ATOM 1682 O O . ALA A 1 214 ? 9.008 4.412 10.579 1.00 96.75 214 ALA A O 1
ATOM 1683 N N . ALA A 1 215 ? 7.817 3.426 12.208 1.00 97.00 215 ALA A N 1
ATOM 1684 C CA . ALA A 1 215 ? 7.501 2.227 11.436 1.00 97.00 215 ALA A CA 1
ATOM 1685 C C . ALA A 1 215 ? 6.754 2.538 10.128 1.00 97.00 215 ALA A C 1
ATOM 1687 O O . ALA A 1 215 ? 7.002 1.897 9.110 1.00 97.00 215 ALA A O 1
ATOM 1688 N N . LEU A 1 216 ? 5.843 3.519 10.118 1.00 95.94 216 LEU A N 1
ATOM 1689 C CA . LEU A 1 216 ? 5.071 3.889 8.928 1.00 95.94 216 LEU A CA 1
ATOM 1690 C C . LEU A 1 216 ? 5.969 4.428 7.805 1.00 95.94 216 LEU A C 1
ATOM 1692 O O . LEU A 1 216 ? 5.730 4.099 6.642 1.00 95.94 216 LEU A O 1
ATOM 1696 N N . ARG A 1 217 ? 7.016 5.199 8.142 1.00 93.62 217 ARG A N 1
ATOM 1697 C CA . ARG A 1 217 ? 7.992 5.713 7.161 1.00 93.62 217 ARG A CA 1
ATOM 1698 C C . ARG A 1 217 ? 8.707 4.582 6.424 1.00 93.62 217 ARG A C 1
ATOM 1700 O O . ARG A 1 217 ? 8.832 4.649 5.206 1.00 93.62 217 ARG A O 1
ATOM 1707 N N . VAL A 1 218 ? 9.076 3.522 7.141 1.00 94.62 218 VAL A N 1
ATOM 1708 C CA . VAL A 1 218 ? 9.735 2.322 6.593 1.00 94.62 218 VAL A CA 1
ATOM 1709 C C . VAL A 1 218 ? 8.733 1.394 5.894 1.00 94.62 218 VAL A C 1
ATOM 1711 O O . VAL A 1 218 ? 9.016 0.801 4.854 1.00 94.62 218 VAL A O 1
ATOM 1714 N N . ALA A 1 219 ? 7.509 1.287 6.416 1.00 93.62 219 ALA A N 1
ATOM 1715 C CA . ALA A 1 219 ? 6.485 0.397 5.876 1.00 93.62 219 ALA A CA 1
ATOM 1716 C C . ALA A 1 219 ? 6.051 0.775 4.452 1.00 93.62 219 ALA A C 1
ATOM 1718 O O . ALA A 1 219 ? 5.718 -0.113 3.666 1.00 93.62 219 ALA A O 1
ATOM 1719 N N . VAL A 1 220 ? 6.040 2.069 4.116 1.00 91.56 220 VAL A N 1
ATOM 1720 C CA . VAL A 1 220 ? 5.620 2.569 2.797 1.00 91.56 220 VAL A CA 1
ATOM 1721 C C . VAL A 1 220 ? 6.509 2.054 1.653 1.00 91.56 220 VAL A C 1
ATOM 1723 O O . VAL A 1 220 ? 5.952 1.431 0.742 1.00 91.56 220 VAL A O 1
ATOM 1726 N N . PRO A 1 221 ? 7.843 2.260 1.636 1.00 89.56 221 PRO A N 1
ATOM 1727 C CA . PRO A 1 221 ? 8.704 1.716 0.584 1.00 89.56 221 PRO A CA 1
ATOM 1728 C C . PRO A 1 221 ? 8.630 0.186 0.519 1.00 89.56 221 PRO A C 1
ATOM 1730 O O . PRO A 1 221 ? 8.415 -0.364 -0.562 1.00 89.56 221 PRO A O 1
ATOM 1733 N N . VAL A 1 222 ? 8.696 -0.500 1.668 1.00 90.00 222 VAL A N 1
ATOM 1734 C CA . VAL A 1 222 ? 8.661 -1.972 1.725 1.00 90.00 222 VAL A CA 1
ATOM 1735 C C . VAL A 1 222 ? 7.357 -2.526 1.139 1.00 90.00 222 VAL A C 1
ATOM 1737 O O . VAL A 1 222 ? 7.370 -3.393 0.262 1.00 90.00 222 VAL A O 1
ATOM 1740 N N . GLY A 1 223 ? 6.207 -2.005 1.568 1.00 88.44 223 GLY A N 1
ATOM 1741 C CA . GLY A 1 223 ? 4.917 -2.493 1.086 1.00 88.44 223 GLY A CA 1
ATOM 1742 C C . GLY A 1 223 ? 4.609 -2.090 -0.360 1.00 88.44 223 GLY A C 1
ATOM 1743 O O . GLY A 1 223 ? 3.816 -2.762 -1.016 1.00 88.44 223 GLY A O 1
ATOM 1744 N N . THR A 1 224 ? 5.260 -1.052 -0.904 1.00 87.56 224 THR A N 1
ATOM 1745 C CA . THR A 1 224 ? 5.107 -0.677 -2.324 1.00 87.56 224 THR A CA 1
ATOM 1746 C C . THR A 1 224 ? 5.583 -1.808 -3.239 1.00 87.56 224 THR A C 1
ATOM 1748 O O . THR A 1 224 ? 4.937 -2.106 -4.242 1.00 87.56 224 THR A O 1
ATOM 1751 N N . PHE A 1 225 ? 6.664 -2.502 -2.871 1.00 85.06 225 PHE A N 1
ATOM 1752 C CA . PHE A 1 225 ? 7.133 -3.657 -3.636 1.00 85.06 225 PHE A CA 1
ATOM 1753 C C . PHE A 1 225 ? 6.191 -4.862 -3.512 1.00 85.06 225 PHE A C 1
ATOM 1755 O O . PHE A 1 225 ? 5.898 -5.532 -4.503 1.00 85.06 225 PHE A O 1
ATOM 1762 N N . ALA A 1 226 ? 5.658 -5.117 -2.311 1.00 81.62 226 ALA A N 1
ATOM 1763 C CA . ALA A 1 226 ? 4.654 -6.163 -2.105 1.00 81.62 226 ALA A CA 1
ATOM 1764 C C . ALA A 1 226 ? 3.406 -5.932 -2.978 1.00 81.62 226 ALA A C 1
ATOM 1766 O O . ALA A 1 226 ? 2.891 -6.876 -3.585 1.00 81.62 226 ALA A O 1
ATOM 1767 N N . TYR A 1 227 ? 2.986 -4.671 -3.103 1.00 82.56 227 TYR A N 1
ATOM 1768 C CA . TYR A 1 227 ? 1.916 -4.261 -4.002 1.00 82.56 227 TYR A CA 1
ATOM 1769 C C . TYR A 1 227 ? 2.274 -4.476 -5.480 1.00 82.56 227 TYR A C 1
ATOM 1771 O O . TYR A 1 227 ? 1.475 -5.049 -6.215 1.00 82.56 227 TYR A O 1
ATOM 1779 N N . ALA A 1 228 ? 3.485 -4.122 -5.923 1.00 84.69 228 ALA A N 1
ATOM 1780 C CA . ALA A 1 228 ? 3.909 -4.369 -7.306 1.00 84.69 228 ALA A CA 1
ATOM 1781 C C . ALA A 1 228 ? 3.874 -5.867 -7.672 1.00 84.69 228 ALA A C 1
ATOM 1783 O O . ALA A 1 228 ? 3.369 -6.251 -8.728 1.00 84.69 228 ALA A O 1
ATOM 1784 N N . LEU A 1 229 ? 4.308 -6.741 -6.755 1.00 81.69 229 LEU A N 1
ATOM 1785 C CA . LEU A 1 229 ? 4.211 -8.197 -6.918 1.00 81.69 229 LEU A CA 1
ATOM 1786 C C . LEU A 1 229 ? 2.761 -8.704 -6.966 1.00 81.69 229 LEU A C 1
ATOM 1788 O O . LEU A 1 229 ? 2.468 -9.708 -7.618 1.00 81.69 229 LEU A O 1
ATOM 1792 N N . GLN A 1 230 ? 1.842 -8.090 -6.221 1.00 79.81 230 GLN A N 1
ATOM 1793 C CA . GLN A 1 230 ? 0.411 -8.386 -6.323 1.00 79.81 230 GLN A CA 1
ATOM 1794 C C . GLN A 1 230 ? -0.143 -7.943 -7.672 1.00 79.81 230 GLN A C 1
ATOM 1796 O O . GLN A 1 230 ? -0.808 -8.736 -8.332 1.00 79.81 230 GLN A O 1
ATOM 1801 N N . TYR A 1 231 ? 0.168 -6.724 -8.095 1.00 83.00 231 TYR A N 1
ATOM 1802 C CA . TYR A 1 231 ? -0.347 -6.161 -9.330 1.00 83.00 231 TYR A CA 1
ATOM 1803 C C . TYR A 1 231 ? 0.102 -6.952 -10.559 1.00 83.00 231 TYR A C 1
ATOM 1805 O O . TYR A 1 231 ? -0.725 -7.329 -11.385 1.00 83.00 231 TYR A O 1
ATOM 1813 N N . ARG A 1 232 ? 1.383 -7.337 -10.623 1.00 84.81 232 ARG A N 1
ATOM 1814 C CA . ARG A 1 232 ? 1.893 -8.235 -11.671 1.00 84.81 232 ARG A CA 1
ATOM 1815 C C . ARG A 1 232 ? 1.103 -9.538 -11.745 1.00 84.81 232 ARG A C 1
ATOM 1817 O O . ARG A 1 232 ? 0.671 -9.931 -12.821 1.00 84.81 232 ARG A O 1
ATOM 1824 N N . ARG A 1 233 ? 0.833 -10.166 -10.595 1.00 78.38 233 ARG A N 1
ATOM 1825 C CA . ARG A 1 233 ? 0.006 -11.381 -10.549 1.00 78.38 233 ARG A CA 1
ATOM 1826 C C . ARG A 1 233 ? -1.398 -11.132 -11.086 1.00 78.38 233 ARG A C 1
ATOM 1828 O O . ARG A 1 233 ? -1.925 -11.997 -11.767 1.00 78.38 233 ARG A O 1
ATOM 1835 N N . GLN A 1 234 ? -2.013 -9.989 -10.780 1.00 78.12 234 GLN A N 1
ATOM 1836 C CA . GLN A 1 234 ? -3.329 -9.652 -11.326 1.00 78.12 234 GLN A CA 1
ATOM 1837 C C . GLN A 1 234 ? -3.275 -9.539 -12.850 1.00 78.12 234 GLN A C 1
ATOM 1839 O O . GLN A 1 234 ? -4.106 -10.151 -13.519 1.00 78.12 234 GLN A O 1
ATOM 1844 N N . LEU A 1 235 ? -2.275 -8.834 -13.390 1.00 80.94 235 LEU A N 1
ATOM 1845 C CA . LEU A 1 235 ? -2.071 -8.717 -14.833 1.00 80.94 235 LEU A CA 1
ATOM 1846 C C . LEU A 1 235 ? -1.943 -10.097 -15.489 1.00 80.94 235 LEU A C 1
ATOM 1848 O O . LEU A 1 235 ? -2.605 -10.341 -16.491 1.00 80.94 235 LEU A O 1
ATOM 1852 N N . ASP A 1 236 ? -1.207 -11.039 -14.894 1.00 79.81 236 ASP A N 1
ATOM 1853 C CA . ASP A 1 236 ? -1.028 -12.393 -15.446 1.00 79.81 236 ASP A CA 1
ATOM 1854 C C . ASP A 1 236 ? -2.355 -13.156 -15.641 1.00 79.81 236 ASP A C 1
ATOM 1856 O O . ASP A 1 236 ? -2.450 -14.006 -16.526 1.00 79.81 236 ASP A O 1
ATOM 1860 N N . PHE A 1 237 ? -3.407 -12.815 -14.887 1.00 75.06 237 PHE A N 1
ATOM 1861 C CA . PHE A 1 237 ? -4.748 -13.404 -15.025 1.00 75.06 237 PHE A CA 1
ATOM 1862 C C . PHE A 1 237 ? -5.721 -12.581 -15.875 1.00 75.06 237 PHE A C 1
ATOM 1864 O O . PHE A 1 237 ? -6.817 -13.059 -16.176 1.00 75.06 237 PHE A O 1
ATOM 1871 N N . MET A 1 238 ? -5.364 -11.355 -16.254 1.00 78.25 238 MET A N 1
ATOM 1872 C CA . MET A 1 238 ? -6.189 -10.551 -17.151 1.00 78.25 238 MET A CA 1
ATOM 1873 C C . MET A 1 238 ? -6.018 -11.028 -18.604 1.00 78.25 238 MET A C 1
ATOM 1875 O O . MET A 1 238 ? -4.886 -11.291 -19.010 1.00 78.25 238 MET A O 1
ATOM 1879 N N . PRO A 1 239 ? -7.099 -11.116 -19.400 1.00 80.19 239 PRO A N 1
ATOM 1880 C CA . PRO A 1 239 ? -7.018 -11.197 -20.860 1.00 80.19 239 PRO A CA 1
ATOM 1881 C C . PRO A 1 239 ? -6.223 -10.019 -21.434 1.00 80.19 239 PRO A C 1
ATOM 1883 O O . PRO A 1 239 ? -6.232 -8.935 -20.844 1.00 80.19 239 PRO A O 1
ATOM 1886 N N . ALA A 1 240 ? -5.555 -10.218 -22.571 1.00 81.25 240 ALA A N 1
ATOM 1887 C CA . ALA A 1 240 ? -4.670 -9.215 -23.169 1.00 81.2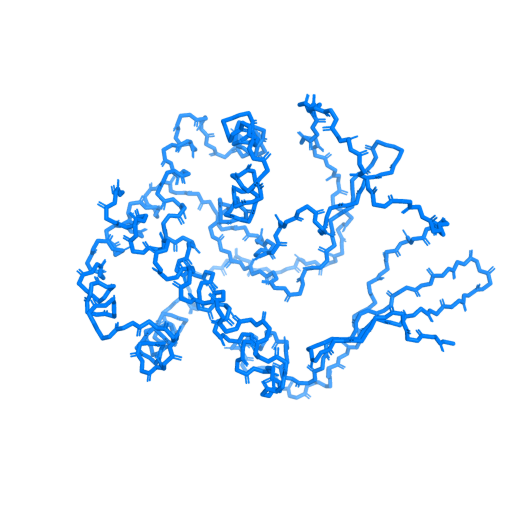5 240 ALA A CA 1
ATOM 1888 C C . ALA A 1 240 ? -5.389 -7.880 -23.417 1.00 81.25 240 ALA A C 1
ATOM 1890 O O . ALA A 1 240 ? -4.882 -6.824 -23.055 1.00 81.25 240 ALA A O 1
ATOM 1891 N N . GLU A 1 241 ? -6.627 -7.932 -23.905 1.00 81.62 241 GLU A N 1
ATOM 1892 C CA . GLU A 1 241 ? -7.442 -6.756 -24.225 1.00 81.62 241 GLU A CA 1
ATOM 1893 C C . GLU A 1 241 ? -7.751 -5.921 -22.975 1.00 81.62 241 GLU A C 1
ATOM 1895 O O . GLU A 1 241 ? -7.864 -4.700 -23.030 1.00 81.62 241 GLU A O 1
ATOM 1900 N N . ALA A 1 242 ? -7.869 -6.581 -21.820 1.00 77.12 242 ALA A N 1
ATOM 1901 C CA . ALA A 1 242 ? -8.095 -5.916 -20.549 1.00 77.12 242 ALA A CA 1
ATOM 1902 C C . ALA A 1 242 ? -6.819 -5.325 -19.946 1.00 77.12 242 ALA A C 1
ATOM 1904 O O . ALA A 1 242 ? -6.911 -4.316 -19.249 1.00 77.12 242 ALA A O 1
ATOM 1905 N N . ARG A 1 243 ? -5.654 -5.945 -20.182 1.00 80.25 243 ARG A N 1
ATOM 1906 C CA . ARG A 1 243 ? -4.361 -5.492 -19.640 1.00 80.25 243 ARG A CA 1
ATOM 1907 C C . ARG A 1 243 ? -3.986 -4.104 -20.136 1.00 80.25 243 ARG A C 1
ATOM 1909 O O . ARG A 1 243 ? -3.462 -3.335 -19.342 1.00 80.25 243 ARG A O 1
ATOM 1916 N N . LEU A 1 244 ? -4.335 -3.756 -21.375 1.00 77.75 244 LEU A N 1
ATOM 1917 C CA . LEU A 1 244 ? -4.020 -2.459 -21.989 1.00 77.75 244 LEU A CA 1
ATOM 1918 C C . LEU A 1 244 ? -4.433 -1.263 -21.112 1.00 77.75 244 LEU A C 1
ATOM 1920 O O . LEU A 1 244 ? -3.696 -0.290 -20.988 1.00 77.75 244 LEU A O 1
ATOM 1924 N N . ALA A 1 245 ? -5.576 -1.353 -20.421 1.00 75.81 245 ALA A N 1
ATOM 1925 C CA . ALA A 1 245 ? -6.062 -0.298 -19.522 1.00 75.81 245 ALA A CA 1
ATOM 1926 C C . ALA A 1 245 ? -5.234 -0.135 -18.227 1.00 75.81 245 ALA A C 1
ATOM 1928 O O . ALA A 1 245 ? -5.471 0.782 -17.442 1.00 75.81 245 ALA A O 1
ATOM 1929 N N . TYR A 1 246 ? -4.303 -1.052 -17.981 1.00 75.75 246 TYR A N 1
ATOM 1930 C CA . TYR A 1 246 ? -3.565 -1.246 -16.736 1.00 75.75 246 TYR A CA 1
ATOM 1931 C C . TYR A 1 246 ? -2.044 -1.296 -16.949 1.00 75.75 246 TYR A C 1
ATOM 1933 O O . TYR A 1 246 ? -1.283 -1.215 -15.986 1.00 75.75 246 TYR A O 1
ATOM 1941 N N . GLU A 1 247 ? -1.586 -1.386 -18.197 1.00 76.25 247 GLU A N 1
ATOM 1942 C CA . GLU A 1 247 ? -0.168 -1.493 -18.543 1.00 76.25 247 GLU A CA 1
ATOM 1943 C C . GLU A 1 247 ? 0.632 -0.266 -18.119 1.00 76.25 247 GLU A C 1
ATOM 1945 O O . GLU A 1 247 ? 1.701 -0.436 -17.549 1.00 76.25 247 GLU A O 1
ATOM 1950 N N . ALA A 1 248 ? 0.086 0.947 -18.272 1.00 82.06 248 ALA A N 1
ATOM 1951 C CA . ALA A 1 248 ? 0.748 2.181 -17.834 1.00 82.06 248 ALA A CA 1
ATOM 1952 C C . ALA A 1 248 ? 0.875 2.295 -16.304 1.00 82.06 248 ALA A C 1
ATOM 1954 O O . ALA A 1 248 ? 1.762 2.976 -15.791 1.00 82.06 248 ALA A O 1
ATOM 1955 N N . TYR A 1 249 ? 0.028 1.592 -15.551 1.00 84.19 249 TYR A N 1
ATOM 1956 C CA . TYR A 1 249 ? 0.033 1.687 -14.096 1.00 84.19 249 TYR A CA 1
ATOM 1957 C C . TYR A 1 249 ? 1.240 0.974 -13.476 1.00 84.19 249 TYR A C 1
ATOM 1959 O O . TYR A 1 249 ? 1.808 1.456 -12.497 1.00 84.19 249 TYR A O 1
ATOM 1967 N N . MET A 1 250 ? 1.667 -0.166 -14.032 1.00 87.75 250 MET A N 1
ATOM 1968 C CA . MET A 1 250 ? 2.823 -0.892 -13.498 1.00 87.75 250 MET A CA 1
ATOM 1969 C C . MET A 1 250 ? 4.137 -0.082 -13.521 1.00 87.75 250 MET A C 1
ATOM 1971 O O . MET A 1 250 ? 4.766 0.019 -12.460 1.00 87.75 250 MET A O 1
ATOM 1975 N N . PRO A 1 251 ? 4.554 0.542 -14.638 1.00 89.62 251 PRO A N 1
ATOM 1976 C CA . PRO A 1 251 ? 5.781 1.324 -14.675 1.00 89.62 251 PRO A CA 1
ATOM 1977 C C . PRO A 1 251 ? 5.721 2.549 -13.758 1.00 89.62 251 PRO A C 1
ATOM 1979 O O . PRO A 1 251 ? 6.708 2.858 -13.093 1.00 89.62 251 PRO A O 1
ATOM 1982 N N . GLU A 1 252 ? 4.560 3.196 -13.608 1.00 89.00 252 GLU A N 1
ATOM 1983 C CA . GLU A 1 252 ? 4.378 4.279 -12.629 1.00 89.00 252 GLU A CA 1
ATOM 1984 C C . GLU A 1 252 ? 4.640 3.814 -11.190 1.00 89.00 252 GLU A C 1
ATOM 1986 O O . GLU A 1 252 ? 5.356 4.479 -10.434 1.00 89.00 252 GLU A O 1
ATOM 1991 N N . GLN A 1 253 ? 4.103 2.653 -10.798 1.00 87.50 253 GLN A N 1
ATOM 1992 C CA . GLN A 1 253 ? 4.337 2.111 -9.456 1.00 87.50 253 GLN A CA 1
ATOM 1993 C C . GLN A 1 253 ? 5.797 1.708 -9.240 1.00 87.50 253 GLN A C 1
ATOM 1995 O O . GLN A 1 253 ? 6.313 1.857 -8.131 1.00 87.50 253 GLN A O 1
ATOM 2000 N N . LEU A 1 254 ? 6.474 1.220 -10.281 1.00 90.81 254 LEU A N 1
ATOM 2001 C CA . LEU A 1 254 ? 7.889 0.863 -10.223 1.00 90.81 254 LEU A CA 1
ATOM 2002 C C . LEU A 1 254 ? 8.801 2.088 -10.102 1.00 90.81 254 LEU A C 1
ATOM 2004 O O . LEU A 1 254 ? 9.717 2.085 -9.279 1.00 90.81 254 LEU A O 1
ATOM 2008 N N . ARG A 1 255 ? 8.508 3.172 -10.825 1.00 92.06 255 ARG A N 1
ATOM 2009 C CA . ARG A 1 255 ? 9.195 4.464 -10.657 1.00 92.06 255 ARG A CA 1
ATOM 2010 C C . ARG A 1 255 ? 8.988 5.028 -9.256 1.00 92.06 255 ARG A C 1
ATOM 2012 O O . ARG A 1 255 ? 9.943 5.451 -8.606 1.00 92.06 255 ARG A O 1
ATOM 2019 N N . LEU A 1 256 ? 7.756 4.958 -8.748 1.00 89.06 256 LEU A N 1
ATOM 2020 C CA . LEU A 1 256 ? 7.427 5.385 -7.389 1.00 89.06 256 LEU A CA 1
ATOM 2021 C C . LEU A 1 256 ? 8.147 4.541 -6.329 1.00 89.06 256 LEU A C 1
ATOM 2023 O O . LEU A 1 256 ? 8.616 5.086 -5.331 1.00 89.06 256 LEU A O 1
ATOM 2027 N N . LEU A 1 257 ? 8.251 3.226 -6.537 1.00 90.38 257 LEU A N 1
ATOM 2028 C CA . LEU A 1 257 ? 9.036 2.337 -5.685 1.00 90.38 257 LEU A CA 1
ATOM 2029 C C . LEU A 1 257 ? 10.510 2.747 -5.678 1.00 90.38 257 LEU A C 1
ATOM 2031 O O . LEU A 1 257 ? 11.082 2.894 -4.601 1.00 90.38 257 LEU A O 1
ATOM 2035 N N . SER A 1 258 ? 11.101 2.966 -6.857 1.00 92.00 258 SER A N 1
ATOM 2036 C CA . SER A 1 258 ? 12.496 3.395 -6.982 1.00 92.00 258 SER A CA 1
ATOM 2037 C C . SER A 1 258 ? 12.746 4.699 -6.223 1.00 92.00 258 SER A C 1
ATOM 2039 O O . SER A 1 258 ? 13.692 4.777 -5.445 1.00 92.00 258 SER A O 1
ATOM 2041 N N . ALA A 1 259 ? 11.874 5.698 -6.389 1.00 91.81 259 ALA A N 1
ATOM 2042 C CA . ALA A 1 259 ? 11.986 6.975 -5.686 1.00 91.81 259 ALA A CA 1
ATOM 2043 C C . ALA A 1 259 ? 11.866 6.808 -4.162 1.00 91.81 259 ALA A C 1
ATOM 2045 O O . ALA A 1 259 ? 12.680 7.344 -3.418 1.00 91.81 259 ALA A O 1
ATOM 2046 N N . ARG A 1 260 ? 10.888 6.017 -3.695 1.00 90.44 260 ARG A N 1
ATOM 2047 C CA . ARG A 1 260 ? 10.673 5.751 -2.262 1.00 90.44 260 ARG A CA 1
ATOM 2048 C C . ARG A 1 260 ? 11.853 5.033 -1.615 1.00 90.44 260 ARG A C 1
ATOM 2050 O O . ARG A 1 260 ? 12.176 5.343 -0.478 1.00 90.44 260 ARG A O 1
ATOM 2057 N N . LEU A 1 261 ? 12.460 4.076 -2.316 1.00 89.94 261 LEU A N 1
ATOM 2058 C CA . LEU A 1 261 ? 13.625 3.337 -1.828 1.00 89.94 261 LEU A CA 1
ATOM 2059 C C . LEU A 1 261 ? 14.899 4.183 -1.825 1.00 89.94 261 LEU A C 1
ATOM 2061 O O . LEU A 1 261 ? 15.741 3.976 -0.964 1.00 89.94 261 LEU A O 1
ATOM 2065 N N . ALA A 1 262 ? 15.038 5.122 -2.762 1.00 89.81 262 ALA A N 1
ATOM 2066 C CA . ALA A 1 262 ? 16.182 6.029 -2.808 1.00 89.81 262 ALA A CA 1
ATOM 2067 C C . ALA A 1 262 ? 16.123 7.124 -1.726 1.00 89.81 262 ALA A C 1
ATOM 2069 O O . ALA A 1 262 ? 17.161 7.622 -1.307 1.00 89.81 262 ALA A O 1
ATOM 2070 N N . SER A 1 263 ? 14.919 7.509 -1.287 1.00 87.62 263 SER A N 1
ATOM 2071 C CA . SER A 1 263 ? 14.707 8.560 -0.280 1.00 87.62 263 SER A CA 1
ATOM 2072 C C . SER A 1 263 ? 14.567 8.060 1.161 1.00 87.62 263 SER A C 1
ATOM 2074 O O . SER A 1 263 ? 14.465 8.881 2.069 1.00 87.62 263 SER A O 1
ATOM 2076 N N . ALA A 1 264 ? 14.416 6.747 1.352 1.00 82.25 264 ALA A N 1
ATOM 2077 C CA . ALA A 1 264 ? 14.201 6.120 2.655 1.00 82.25 264 ALA A CA 1
ATOM 2078 C C . ALA A 1 264 ? 15.527 5.669 3.238 1.00 82.25 264 ALA A C 1
ATOM 2080 O O . ALA A 1 264 ? 15.733 5.862 4.451 1.00 82.25 264 ALA A O 1
#

Solvent-accessible surface area (backbone atoms only — not comparable to full-atom values): 16409 Å² total; per-residue (Å²): 118,45,82,80,42,84,52,84,49,33,36,30,35,40,38,77,53,99,88,49,50,41,48,43,72,46,67,39,92,79,61,60,85,76,70,95,61,99,67,76,98,65,79,88,71,87,70,83,53,88,54,89,53,78,82,75,72,98,66,75,81,81,74,82,79,76,91,70,95,79,88,80,70,91,70,84,74,80,81,69,92,82,84,83,81,96,75,75,98,77,62,64,68,63,54,46,55,59,45,52,55,50,55,54,52,53,76,74,52,90,51,82,60,54,72,68,56,54,51,52,49,61,69,42,50,64,57,53,49,52,41,49,54,56,45,56,70,69,65,73,67,73,28,82,28,41,74,59,46,35,71,94,32,52,45,77,56,96,93,41,80,47,82,53,73,67,79,62,45,44,81,38,62,65,62,42,36,47,54,38,41,51,51,52,26,58,77,68,72,45,69,57,64,66,52,47,52,50,58,48,61,79,43,47,93,80,44,56,65,69,60,49,54,56,43,46,66,41,32,47,39,59,38,44,52,57,47,52,59,49,50,53,55,52,50,75,57,36,53,72,82,61,35,66,85,48,49,70,53,51,28,54,53,51,53,51,35,44,53,39,59,74,75,105

Sequence (264 aa):
MEVVHDRPWSRVLRISTAEEDLYLKAMRAGAGLRGGGRRGRRRAGMAPAAGRRHSAPRGRRAGHVRPRARALRRAPARRGRARRRAAGAGPARRAAAGRRGRVRAFFEHDHGVEPDEVARLRALAPRYRELCEELEAYGLPASIQHDDLHDGNVFVRDGRVAIFDWGDSSIGHPLWSWIKALGVARHRGLDTEILAAAYLAAWMTVAPEERLRAALRVAVPVGTFAYALQYRRQLDFMPAEARLAYEAYMPEQLRLLSARLASA

Radius of gyration: 19.97 Å; Cα contacts (8 Å, |Δi|>4): 240; c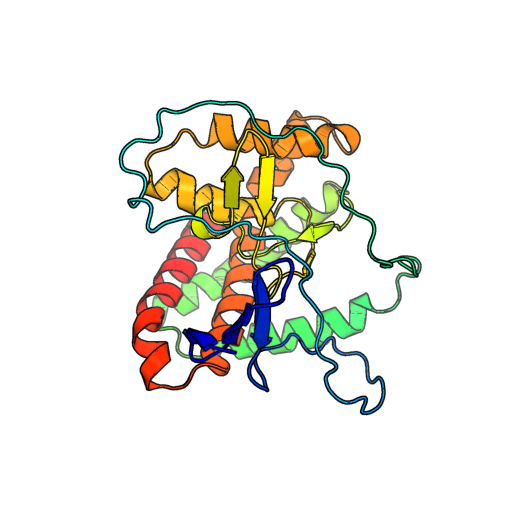hains: 1; bounding box: 59×51×46 Å

Nearest PDB structures (foldseek):
  8ahd-assembly2_B  TM=5.268E-01  e=4.093E-02  Corallococcus coralloides
  3dxq-assembly1_A  TM=5.885E-01  e=6.596E-02  Mesorhizobium loti
  8ahd-assembly1_A  TM=5.655E-01  e=9.066E-02  Corallococcus coralloides
  8agy-assembly1_A  TM=3.951E-01  e=3.491E-02  Corallococcus coralloides
  6yxt-assembly1_A  TM=6.930E-01  e=4.946E-01  Plasmodium falciparum 3D7